Protein AF-A0A7X7HR74-F1 (afdb_monomer_lite)

Secondary structure (DSSP, 8-state):
-HHHHHHHHHHTTTS-HHHHHHHHHHHHTT-SPPTTGGGSB-TTS-B-HHHHHHHHHHHHHHHHHHHHS-GGGPPP-EE---SS-TTSPPPTT-SEE---S-HHHHHHHHHHT-TT-EEE-S--HHHHHHHHHHHHHHHTTTTTSSPPPEEEE-TTSIIIIIS-HHHHHHHHH-HHHHHHHEEEESSHHHHHHHHHH---PPP---TTT-TT--

Radius of gyration: 20.15 Å; chains: 1; bounding box: 53×44×48 Å

pLDDT: mean 89.14, std 11.46, range [40.84, 98.19]

Structure (mmCIF, N/CA/C/O backbone):
data_AF-A0A7X7HR74-F1
#
_entry.id   AF-A0A7X7HR74-F1
#
loop_
_atom_site.group_PDB
_atom_site.id
_atom_site.type_symbol
_atom_site.label_atom_id
_atom_site.label_alt_id
_atom_site.label_comp_id
_atom_site.label_asym_id
_atom_site.label_entity_id
_atom_site.label_seq_id
_atom_site.pdbx_PDB_ins_code
_atom_site.Cartn_x
_atom_site.Cartn_y
_atom_site.Cartn_z
_atom_site.occupancy
_atom_site.B_iso_or_equiv
_atom_site.auth_seq_id
_atom_site.auth_comp_id
_atom_site.auth_asym_id
_atom_site.auth_atom_id
_atom_site.pdbx_PDB_model_num
ATOM 1 N N . GLY A 1 1 ? -9.060 -0.997 1.837 1.00 81.50 1 GLY A N 1
ATOM 2 C CA . GLY A 1 1 ? -8.193 -0.451 0.754 1.00 81.50 1 GLY A CA 1
ATOM 3 C C . GLY A 1 1 ? -6.822 -1.118 0.766 1.00 81.50 1 GLY A C 1
ATOM 4 O O . GLY A 1 1 ? -6.566 -1.878 1.691 1.00 81.50 1 GLY A O 1
ATOM 5 N N . ALA A 1 2 ? -5.936 -0.845 -0.20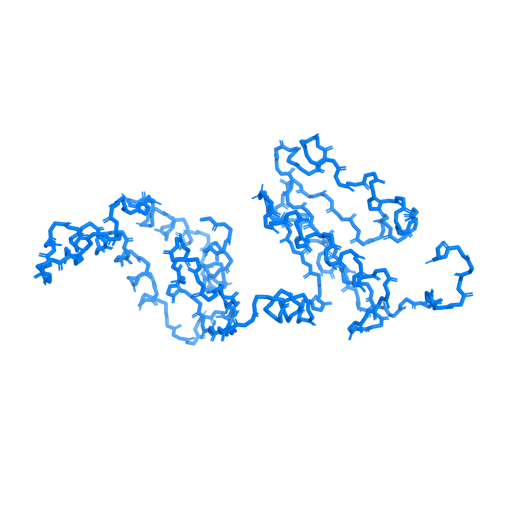5 1.00 84.69 2 ALA A N 1
ATOM 6 C CA . ALA A 1 2 ? -4.641 -1.543 -0.335 1.00 84.69 2 ALA A CA 1
ATOM 7 C C . ALA A 1 2 ? -3.781 -1.498 0.945 1.00 84.69 2 ALA A C 1
ATOM 9 O O . ALA A 1 2 ? -3.252 -2.523 1.359 1.00 84.69 2 ALA A O 1
ATOM 10 N N . MET A 1 3 ? -3.728 -0.345 1.625 1.00 87.06 3 MET A N 1
ATOM 11 C CA . MET A 1 3 ? -3.004 -0.192 2.896 1.00 87.06 3 MET A CA 1
ATOM 12 C C . MET A 1 3 ? -3.493 -1.146 3.992 1.00 87.06 3 MET A C 1
ATOM 14 O O . MET A 1 3 ? -2.698 -1.660 4.761 1.00 87.06 3 MET A O 1
ATOM 18 N N . GLU A 1 4 ? -4.796 -1.398 4.083 1.00 90.12 4 GLU A N 1
ATOM 19 C CA . GLU A 1 4 ? -5.339 -2.330 5.075 1.00 90.12 4 GLU A CA 1
ATOM 20 C C . GLU A 1 4 ? -5.161 -3.786 4.637 1.00 90.12 4 GLU A C 1
ATOM 22 O O . GLU A 1 4 ? -4.807 -4.637 5.452 1.00 90.12 4 GLU A O 1
ATOM 27 N N . ALA A 1 5 ? -5.341 -4.058 3.340 1.00 91.88 5 ALA A N 1
ATOM 28 C CA . ALA A 1 5 ? -5.214 -5.393 2.766 1.00 91.88 5 ALA A CA 1
ATOM 29 C C . ALA A 1 5 ? -3.809 -5.983 2.974 1.00 91.88 5 ALA A C 1
ATOM 31 O O . ALA A 1 5 ? -3.686 -7.160 3.310 1.00 91.88 5 ALA A O 1
ATOM 32 N N . THR A 1 6 ? -2.750 -5.176 2.842 1.00 93.12 6 THR A N 1
ATOM 33 C CA . THR A 1 6 ? -1.368 -5.636 3.068 1.00 93.12 6 THR A CA 1
ATOM 34 C C . THR A 1 6 ? -1.131 -6.054 4.520 1.00 93.12 6 THR A C 1
ATOM 36 O O . THR A 1 6 ? -0.534 -7.102 4.775 1.00 93.12 6 THR A O 1
ATOM 39 N N . HIS A 1 7 ? -1.635 -5.284 5.487 1.00 96.38 7 HIS A N 1
ATOM 40 C CA . HIS A 1 7 ? -1.504 -5.614 6.907 1.00 96.38 7 HIS A CA 1
ATOM 41 C C . HIS A 1 7 ? -2.385 -6.799 7.319 1.00 96.38 7 HIS A C 1
ATOM 43 O O . HIS A 1 7 ? -1.931 -7.646 8.090 1.00 96.38 7 HIS A O 1
ATOM 49 N N . LEU A 1 8 ? -3.599 -6.914 6.773 1.00 96.69 8 LEU A N 1
ATOM 50 C CA . LEU A 1 8 ? -4.460 -8.083 6.973 1.00 96.69 8 LEU A CA 1
ATOM 51 C C . LEU A 1 8 ? -3.816 -9.355 6.401 1.00 96.69 8 LEU A C 1
ATOM 53 O O . LEU A 1 8 ? -3.760 -10.378 7.082 1.00 96.69 8 LEU A O 1
ATOM 57 N N . GLY A 1 9 ? -3.262 -9.283 5.188 1.00 95.69 9 GLY A N 1
ATOM 58 C CA . GLY A 1 9 ? -2.539 -10.394 4.568 1.00 95.69 9 GLY A CA 1
ATOM 59 C C . GLY A 1 9 ? -1.325 -10.827 5.392 1.00 95.69 9 GLY A C 1
ATOM 60 O O . GLY A 1 9 ? -1.116 -12.018 5.616 1.00 95.69 9 GLY A O 1
ATOM 61 N N . ALA A 1 10 ? -0.561 -9.872 5.933 1.00 96.44 10 ALA A N 1
ATOM 62 C CA . ALA A 1 10 ? 0.537 -10.177 6.848 1.00 96.44 10 ALA A CA 1
ATOM 63 C C . ALA A 1 10 ? 0.040 -10.828 8.150 1.00 96.44 10 ALA A C 1
ATOM 65 O O . ALA A 1 10 ? 0.624 -11.812 8.606 1.00 96.44 10 ALA A O 1
ATOM 66 N N . LEU A 1 11 ? -1.048 -10.328 8.742 1.00 97.81 11 LEU A N 1
ATOM 67 C CA . LEU A 1 11 ? -1.657 -10.922 9.934 1.00 97.81 11 LEU A CA 1
ATOM 68 C C . LEU A 1 11 ? -2.059 -12.386 9.692 1.00 97.81 11 LEU A C 1
ATOM 70 O O . LEU A 1 11 ? -1.797 -13.242 10.540 1.00 97.81 11 LEU A O 1
ATOM 74 N N . LEU A 1 12 ? -2.650 -12.664 8.528 1.00 97.12 12 LEU A N 1
ATOM 75 C CA . LEU A 1 12 ? -3.255 -13.945 8.163 1.00 97.12 12 LEU A CA 1
ATOM 76 C C . LEU A 1 12 ? -2.373 -14.832 7.268 1.00 97.12 12 LEU A C 1
ATOM 78 O O . LEU A 1 12 ? -2.854 -15.832 6.750 1.00 97.12 12 LEU A O 1
ATOM 82 N N . TYR A 1 13 ? -1.070 -14.563 7.131 1.00 94.94 13 TYR A N 1
ATOM 83 C CA . TYR A 1 13 ? -0.200 -15.308 6.198 1.00 94.94 13 TYR A CA 1
ATOM 84 C C . TYR A 1 13 ? -0.087 -16.827 6.466 1.00 94.94 13 TYR A C 1
ATOM 86 O O . TYR A 1 13 ? 0.387 -17.578 5.615 1.00 94.94 13 TYR A O 1
ATOM 94 N N . ARG A 1 14 ? -0.474 -17.287 7.667 1.00 94.69 14 ARG A N 1
ATOM 95 C CA . ARG A 1 14 ?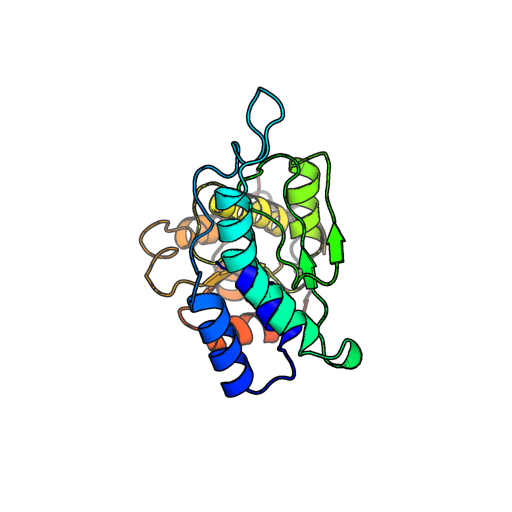 -0.551 -18.709 8.072 1.00 94.69 14 ARG A CA 1
ATOM 96 C C . ARG A 1 14 ? -1.985 -19.213 8.255 1.00 94.69 14 ARG A C 1
ATOM 98 O O . ARG A 1 14 ? -2.176 -20.272 8.863 1.00 94.69 14 ARG A O 1
ATOM 105 N N . ALA A 1 15 ? -2.972 -18.413 7.883 1.00 94.56 15 ALA A N 1
ATOM 106 C CA . ALA A 1 15 ? -4.383 -18.757 7.944 1.00 94.56 15 ALA A CA 1
ATOM 107 C C . ALA A 1 15 ? -4.795 -19.481 6.652 1.00 94.56 15 ALA A C 1
ATOM 109 O O . ALA A 1 15 ? -4.044 -19.480 5.672 1.00 94.56 15 ALA A O 1
ATOM 110 N N . THR A 1 16 ? -5.946 -20.149 6.662 1.00 95.25 16 THR A N 1
ATOM 111 C CA . THR A 1 16 ? -6.495 -20.748 5.436 1.00 95.25 16 THR A CA 1
ATOM 112 C C . THR A 1 16 ? -7.218 -19.687 4.594 1.00 95.25 16 THR A C 1
ATOM 114 O O . THR A 1 16 ? -7.560 -18.626 5.123 1.00 95.25 16 THR A O 1
ATOM 117 N N . PRO A 1 17 ? -7.485 -19.937 3.300 1.00 94.81 17 PRO A N 1
ATOM 118 C CA . PRO A 1 17 ? -8.321 -19.046 2.493 1.00 94.81 17 PRO A CA 1
ATOM 119 C C . PRO A 1 17 ? -9.689 -18.771 3.135 1.00 94.81 17 PRO A C 1
ATOM 121 O O . PRO A 1 17 ? -10.123 -17.629 3.186 1.00 94.81 17 PRO A O 1
ATOM 124 N N . GLU A 1 18 ? -10.310 -19.779 3.751 1.00 96.94 18 GLU A N 1
ATOM 125 C CA . GLU A 1 18 ? -11.595 -19.625 4.443 1.00 96.94 18 GLU A CA 1
ATOM 126 C C . GLU A 1 18 ? -11.493 -18.758 5.708 1.00 96.94 18 GLU A C 1
ATOM 128 O O . GLU A 1 18 ? -12.473 -18.148 6.132 1.00 96.94 18 GLU A O 1
ATOM 133 N N . ASP A 1 19 ? -10.327 -18.710 6.360 1.00 95.50 19 ASP A N 1
ATOM 134 C CA . ASP A 1 19 ? -10.087 -17.775 7.463 1.00 95.50 19 ASP A CA 1
ATOM 135 C C . ASP A 1 19 ? -10.032 -16.328 6.951 1.00 95.50 19 ASP A C 1
ATOM 137 O O . ASP A 1 19 ? -10.551 -15.427 7.615 1.00 95.50 19 ASP A O 1
ATOM 141 N N . LEU A 1 20 ? -9.416 -16.110 5.783 1.00 95.88 20 LEU A N 1
ATOM 142 C CA . LEU A 1 20 ? -9.357 -14.804 5.129 1.00 95.88 20 LEU A CA 1
ATOM 143 C C . LEU A 1 20 ? -10.745 -14.358 4.666 1.00 95.88 20 LEU A C 1
ATOM 145 O O . LEU A 1 20 ? -11.132 -13.237 4.984 1.00 95.88 20 LEU A O 1
ATOM 149 N N . ASP A 1 21 ? -11.507 -15.229 4.005 1.00 96.75 21 ASP A N 1
ATOM 150 C CA . ASP A 1 21 ? -12.870 -14.923 3.552 1.00 96.75 21 ASP A CA 1
ATOM 151 C C . ASP A 1 21 ? -13.755 -14.495 4.729 1.00 96.75 21 ASP A C 1
ATOM 153 O O . ASP A 1 21 ? -14.385 -13.442 4.689 1.00 96.75 21 ASP A O 1
ATOM 157 N N . ARG A 1 22 ? -13.703 -15.228 5.849 1.00 96.88 22 ARG A N 1
ATOM 158 C CA . ARG A 1 22 ? -14.442 -14.855 7.068 1.00 96.88 22 ARG A CA 1
ATOM 159 C C . ARG A 1 22 ? -13.994 -13.519 7.661 1.00 96.88 22 ARG A C 1
ATOM 161 O O . ARG A 1 22 ? -14.818 -12.798 8.216 1.00 96.88 22 ARG A O 1
ATOM 168 N N . ALA A 1 23 ? -12.702 -13.200 7.595 1.00 96.62 23 ALA A N 1
ATOM 169 C CA . ALA A 1 23 ? -12.196 -11.909 8.056 1.00 96.62 23 ALA A CA 1
ATOM 170 C C . ALA A 1 23 ? -12.667 -10.762 7.147 1.00 96.62 23 ALA A C 1
ATOM 172 O O . ALA A 1 23 ? -13.001 -9.689 7.646 1.00 96.62 23 ALA A O 1
ATOM 173 N N . LEU A 1 24 ? -12.718 -10.990 5.831 1.00 96.12 24 LEU A N 1
ATOM 174 C CA . LEU A 1 24 ? -13.248 -10.031 4.863 1.00 96.12 24 LEU A CA 1
ATOM 175 C C . LEU A 1 24 ? -14.755 -9.822 5.048 1.00 96.12 24 LEU A C 1
ATOM 177 O O . LEU A 1 24 ? -15.196 -8.676 5.008 1.00 96.12 24 LEU A O 1
ATOM 181 N N . ASP A 1 25 ? -15.514 -10.884 5.325 1.00 96.12 25 ASP A N 1
ATOM 182 C CA . ASP A 1 25 ? -16.943 -10.795 5.638 1.00 96.12 25 ASP A CA 1
ATOM 183 C C . ASP A 1 25 ? -17.197 -9.945 6.901 1.00 96.12 25 ASP A C 1
ATOM 185 O O . ASP A 1 25 ? -18.027 -9.038 6.864 1.00 96.12 25 ASP A O 1
ATOM 189 N N . ASP A 1 26 ? -16.447 -10.169 7.994 1.00 95.00 26 ASP A N 1
ATOM 190 C CA . ASP A 1 26 ? -16.575 -9.401 9.254 1.00 95.00 26 ASP A CA 1
ATOM 191 C C . ASP A 1 26 ? -16.202 -7.916 9.060 1.00 95.00 26 ASP A C 1
ATOM 193 O O . ASP A 1 26 ? -16.895 -7.019 9.539 1.00 95.00 26 ASP A O 1
ATOM 197 N N . LEU A 1 27 ? -15.137 -7.624 8.303 1.00 94.75 27 LEU A N 1
ATOM 198 C CA . LEU A 1 27 ? -14.776 -6.244 7.939 1.00 94.75 27 LEU A CA 1
ATOM 199 C C . LEU A 1 27 ? -15.819 -5.597 7.011 1.00 94.75 27 LEU A C 1
ATOM 201 O O . LEU A 1 27 ? -16.054 -4.388 7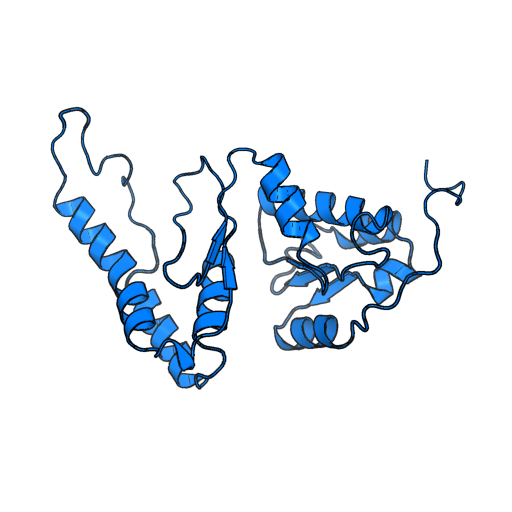.083 1.00 94.75 27 LEU A O 1
ATOM 205 N N . GLY A 1 28 ? -16.451 -6.394 6.150 1.00 93.81 28 GLY A N 1
ATOM 206 C CA . GLY A 1 28 ? -17.448 -5.956 5.178 1.00 93.81 28 GLY A CA 1
ATOM 207 C C . GLY A 1 28 ? -18.754 -5.459 5.800 1.00 93.81 28 GLY A C 1
ATOM 208 O O . GLY A 1 28 ? -19.431 -4.636 5.180 1.00 93.81 28 GLY A O 1
ATOM 209 N N . GLU A 1 29 ? -19.090 -5.879 7.027 1.00 91.69 29 GLU A N 1
ATOM 210 C CA . GLU A 1 29 ? -20.302 -5.433 7.739 1.00 91.69 29 GLU A CA 1
ATOM 211 C C . GLU A 1 29 ? -20.352 -3.904 7.911 1.00 91.69 29 GLU A C 1
ATOM 213 O O . GLU A 1 29 ? -21.421 -3.289 7.840 1.00 91.69 29 GLU A O 1
ATOM 218 N N . HIS A 1 30 ? -19.185 -3.281 8.099 1.00 90.06 30 HIS A N 1
ATOM 219 C CA . HIS A 1 30 ? -19.018 -1.840 8.259 1.00 90.06 30 HIS A CA 1
ATOM 220 C C . HIS A 1 30 ? -17.823 -1.335 7.436 1.00 90.06 30 HIS A C 1
ATOM 222 O O . HIS A 1 30 ? -16.869 -0.792 7.980 1.00 90.06 30 HIS A O 1
ATOM 228 N N . ALA A 1 31 ? -17.876 -1.500 6.112 1.00 86.81 31 ALA A N 1
ATOM 229 C CA . ALA A 1 31 ? -16.751 -1.190 5.222 1.00 86.81 31 ALA A CA 1
ATOM 230 C C . ALA A 1 31 ? -16.412 0.313 5.087 1.00 86.81 31 ALA A C 1
ATOM 232 O O . ALA A 1 31 ? -15.302 0.666 4.681 1.00 86.81 31 ALA A O 1
ATOM 233 N N . GLU A 1 32 ? -17.350 1.209 5.399 1.00 88.69 32 GLU A N 1
ATOM 234 C CA . GLU A 1 32 ? -17.182 2.652 5.201 1.00 88.69 32 GLU A CA 1
ATOM 235 C C . GLU A 1 32 ? -16.779 3.362 6.493 1.00 88.69 32 GLU A C 1
ATOM 237 O O . GLU A 1 32 ? -17.434 3.231 7.530 1.00 88.69 32 GLU A O 1
ATOM 242 N N . PHE A 1 33 ? -15.708 4.157 6.415 1.00 88.12 33 PHE A N 1
ATOM 243 C CA . PHE A 1 33 ? -15.309 5.016 7.523 1.00 88.12 33 PHE A CA 1
ATOM 244 C C . PHE A 1 33 ? -16.425 6.034 7.810 1.00 88.12 33 PHE A C 1
ATOM 246 O O . PHE A 1 33 ? -16.870 6.708 6.877 1.00 88.12 33 PHE A O 1
ATOM 253 N N . PRO A 1 34 ? -16.878 6.182 9.069 1.00 89.62 34 PRO A N 1
ATOM 254 C CA . PRO A 1 34 ? -17.982 7.075 9.384 1.00 89.62 34 PRO A CA 1
ATOM 255 C C . PRO A 1 34 ? -17.713 8.527 8.967 1.00 89.62 34 PRO A C 1
ATOM 257 O O . PRO A 1 34 ? -16.624 9.060 9.175 1.00 89.62 34 PRO A O 1
ATOM 260 N N . GLU A 1 35 ? -18.731 9.202 8.437 1.00 89.25 35 GLU A N 1
ATOM 261 C CA . GLU A 1 35 ? -18.659 10.636 8.146 1.00 89.25 35 GLU A CA 1
ATOM 262 C C . GLU A 1 35 ? -18.699 11.481 9.434 1.00 89.25 35 GLU A C 1
ATOM 264 O O . GLU A 1 35 ? -19.163 11.025 10.488 1.00 89.25 35 GLU A O 1
ATOM 269 N N . GLU A 1 36 ? -18.237 12.733 9.327 1.00 88.12 36 GLU A N 1
ATOM 270 C CA . GLU A 1 36 ? -18.280 13.760 10.386 1.00 88.12 36 GLU A CA 1
ATOM 271 C C . GLU A 1 36 ? -17.411 13.447 11.621 1.00 88.12 36 GLU A C 1
ATOM 273 O O . GLU A 1 36 ? -17.650 13.957 12.720 1.00 88.12 36 GLU A O 1
ATOM 278 N N . MET A 1 37 ? -16.377 12.611 11.468 1.00 87.88 37 MET A N 1
ATOM 279 C CA . MET A 1 37 ? -15.489 12.228 12.580 1.00 87.88 37 MET A CA 1
ATOM 280 C C . MET A 1 37 ? -14.668 13.387 13.157 1.00 87.88 37 MET A C 1
ATOM 282 O O . MET A 1 37 ? -14.260 13.335 14.317 1.00 87.88 37 MET A O 1
ATOM 286 N N . ASP A 1 38 ? -14.486 14.472 12.407 1.00 87.00 38 ASP A N 1
ATOM 287 C CA . ASP A 1 38 ? -13.895 15.723 12.892 1.00 87.00 38 ASP A CA 1
ATOM 288 C C . ASP A 1 38 ? -14.772 16.440 13.938 1.00 87.00 38 ASP A C 1
ATOM 290 O O . ASP A 1 38 ? -14.295 17.330 14.643 1.00 87.00 38 ASP A O 1
ATOM 294 N N . THR A 1 39 ? -16.032 16.017 14.092 1.00 90.19 39 THR A N 1
ATOM 295 C CA . THR A 1 39 ? -16.997 16.568 15.055 1.00 90.19 39 THR A CA 1
ATOM 296 C C . THR A 1 39 ? -17.319 15.638 16.229 1.00 90.19 39 THR A C 1
ATOM 298 O O . THR A 1 39 ? -18.192 15.961 17.038 1.00 90.19 39 THR A O 1
ATOM 301 N N . VAL A 1 40 ? -16.589 14.519 16.389 1.00 91.19 40 VAL A N 1
ATOM 302 C CA . VAL A 1 40 ? -16.730 13.599 17.546 1.00 91.19 40 VAL A CA 1
ATOM 303 C C . VAL A 1 40 ? -16.693 14.361 18.869 1.00 91.19 40 VAL A C 1
ATOM 305 O O . VAL A 1 40 ? -17.479 14.076 19.774 1.00 91.19 40 VAL A O 1
ATOM 308 N N . VAL A 1 41 ? -15.811 15.358 18.958 1.00 93.00 41 VAL A N 1
ATOM 309 C CA . VAL A 1 41 ? -15.807 16.356 20.024 1.00 93.00 41 VAL A CA 1
ATOM 310 C C . VAL A 1 41 ? -16.201 17.693 19.410 1.00 93.00 41 VAL A C 1
ATOM 312 O O . VAL A 1 41 ? -15.446 18.290 18.643 1.00 93.00 41 VAL A O 1
ATOM 315 N N . ALA A 1 42 ? -17.392 18.179 19.749 1.00 89.56 42 ALA A N 1
ATOM 316 C CA . ALA A 1 42 ? -17.858 19.480 19.292 1.00 89.56 42 ALA A CA 1
ATOM 317 C C . ALA A 1 42 ? -16.959 20.605 19.836 1.00 89.56 42 ALA A C 1
ATOM 319 O O . ALA A 1 42 ? -16.318 20.463 20.876 1.00 89.56 42 ALA A O 1
ATOM 320 N N . ARG A 1 43 ? -16.984 21.788 19.201 1.00 88.69 43 ARG A N 1
ATOM 321 C CA . ARG A 1 43 ? -16.210 22.969 19.652 1.00 88.69 43 ARG A CA 1
ATOM 322 C C . ARG A 1 43 ? -16.445 23.350 21.122 1.00 88.69 43 ARG A C 1
ATOM 324 O O . ARG A 1 43 ? -15.570 23.944 21.738 1.00 88.69 43 ARG A O 1
ATOM 331 N N . GLY A 1 44 ? -17.614 23.015 21.677 1.00 91.94 44 GLY A N 1
ATOM 332 C CA . GLY A 1 44 ? -17.954 23.221 23.090 1.00 91.94 44 GLY A CA 1
ATOM 333 C C . GLY A 1 44 ? -17.420 22.151 24.054 1.00 91.94 44 GLY A C 1
ATOM 334 O O . GLY A 1 44 ? -17.738 22.208 25.236 1.00 91.94 44 GLY A O 1
ATOM 335 N N . GLY A 1 45 ? -16.657 21.165 23.571 1.00 93.50 45 GLY A N 1
ATOM 336 C CA . GLY A 1 45 ? -16.116 20.053 24.362 1.00 93.50 45 GLY A CA 1
ATOM 337 C C . GLY A 1 45 ? -17.092 18.895 24.594 1.00 93.50 45 GLY A C 1
ATOM 338 O O . GLY A 1 45 ? -16.733 17.916 25.241 1.00 93.50 45 GLY A O 1
ATOM 339 N N . THR A 1 46 ? -18.321 18.980 24.078 1.00 96.00 46 THR A N 1
ATOM 340 C CA . THR A 1 46 ? -19.307 17.898 24.178 1.00 96.00 46 THR A CA 1
ATOM 341 C C . THR A 1 46 ? -18.957 16.765 23.223 1.00 96.00 46 THR A C 1
ATOM 343 O O . THR A 1 46 ? -18.691 16.994 22.044 1.00 96.00 46 THR A O 1
ATOM 346 N N . VAL A 1 47 ? -18.990 15.541 23.739 1.00 96.44 47 VAL A N 1
ATOM 347 C CA . VAL A 1 47 ? -18.740 14.321 22.977 1.00 96.44 47 VAL A CA 1
ATOM 348 C C . VAL A 1 47 ? -20.039 13.830 22.344 1.00 96.44 47 VAL A C 1
ATOM 350 O O . VAL A 1 47 ? -21.069 13.762 23.014 1.00 96.44 47 VAL A O 1
ATOM 353 N N . SER A 1 48 ? -19.995 13.462 21.066 1.00 95.50 48 SER A N 1
ATOM 354 C CA . SER A 1 48 ? -21.125 12.828 20.388 1.00 95.50 48 SER A CA 1
ATOM 355 C C . SER A 1 48 ? -21.101 11.312 20.587 1.00 95.50 48 SER A C 1
ATOM 357 O O . SER A 1 48 ? -20.333 10.597 19.941 1.00 95.50 48 SER A O 1
ATOM 359 N N . GLU A 1 49 ? -21.972 10.805 21.460 1.00 95.75 49 GLU A N 1
ATOM 360 C CA . GLU A 1 49 ? -22.107 9.361 21.710 1.00 95.75 49 GLU A CA 1
ATOM 361 C C . GLU A 1 49 ? -22.488 8.583 20.443 1.00 95.75 49 GLU A C 1
ATOM 363 O O . GLU A 1 49 ? -21.986 7.485 20.213 1.00 95.75 49 GLU A O 1
ATOM 368 N N . GLY A 1 50 ? -23.321 9.173 19.579 1.00 94.94 50 GLY A N 1
ATOM 369 C CA . GLY A 1 50 ? -23.700 8.565 18.304 1.00 94.94 50 GLY A CA 1
ATOM 370 C C . GLY A 1 50 ? -22.511 8.395 17.355 1.00 94.94 50 GLY A C 1
ATOM 371 O O . GLY A 1 50 ? -22.364 7.334 16.752 1.00 94.94 50 GLY A O 1
ATOM 372 N N . LEU A 1 51 ? -21.631 9.401 17.253 1.00 94.12 51 LEU A N 1
ATOM 373 C CA . LEU A 1 51 ? -20.415 9.302 16.433 1.00 94.12 51 LEU A CA 1
ATOM 374 C C . LEU A 1 51 ? -19.449 8.254 16.993 1.00 94.12 51 LEU A C 1
ATOM 376 O O . LEU A 1 51 ? -18.909 7.459 16.227 1.00 94.12 51 LEU A O 1
ATOM 380 N N . ILE A 1 52 ? -19.301 8.190 18.320 1.00 94.56 52 ILE A N 1
ATOM 381 C CA . ILE A 1 52 ? -18.509 7.143 18.979 1.00 94.56 52 ILE A CA 1
ATOM 382 C C . ILE A 1 52 ? -19.071 5.755 18.680 1.00 94.56 52 ILE A C 1
ATOM 384 O O . ILE A 1 52 ? -18.303 4.851 18.365 1.00 94.56 52 ILE A O 1
ATOM 388 N N . ALA A 1 53 ? -20.390 5.572 18.752 1.00 95.44 53 ALA A N 1
ATOM 389 C CA . ALA A 1 53 ? -21.016 4.284 18.475 1.00 95.44 53 ALA A CA 1
ATOM 390 C C . ALA A 1 53 ? -20.768 3.824 17.028 1.00 95.44 53 ALA A C 1
ATOM 392 O O . ALA A 1 53 ? -20.439 2.659 16.810 1.00 95.44 53 ALA A O 1
ATOM 393 N N . ARG A 1 54 ? -20.851 4.737 16.048 1.00 94.19 54 ARG A N 1
ATOM 394 C CA . ARG A 1 54 ? -20.529 4.428 14.641 1.00 94.19 54 ARG A CA 1
ATOM 395 C C . ARG A 1 54 ? -19.054 4.088 14.448 1.00 94.19 54 ARG A C 1
ATOM 397 O O . ARG A 1 54 ? -18.745 3.093 13.802 1.00 94.19 54 ARG A O 1
ATOM 404 N N . LEU A 1 55 ? -18.152 4.876 15.037 1.00 92.62 55 LEU A N 1
ATOM 405 C CA . LEU A 1 55 ? -16.712 4.610 14.986 1.00 92.62 55 LEU A CA 1
ATOM 406 C C . LEU A 1 55 ? -16.366 3.262 15.625 1.00 92.62 55 LEU A C 1
ATOM 408 O O . LEU A 1 55 ? -15.562 2.506 15.087 1.00 92.62 55 LEU A O 1
ATOM 412 N N . HIS A 1 56 ? -17.006 2.940 16.751 1.00 93.94 56 HIS A N 1
ATOM 413 C CA . HIS A 1 56 ? -16.862 1.649 17.407 1.00 93.94 56 HIS A CA 1
ATOM 414 C C . HIS A 1 56 ? -17.307 0.503 16.496 1.00 93.94 56 HIS A C 1
ATOM 416 O O . HIS A 1 56 ? -16.549 -0.448 16.330 1.00 93.94 56 HIS A O 1
ATOM 422 N N . ALA A 1 57 ? -18.497 0.603 15.897 1.00 94.75 57 ALA A N 1
ATOM 423 C CA . ALA A 1 57 ? -19.020 -0.414 14.987 1.00 94.75 57 ALA A CA 1
ATOM 424 C C . ALA A 1 57 ? -18.084 -0.649 13.790 1.00 94.75 57 ALA A C 1
ATOM 426 O O . ALA A 1 57 ? -17.799 -1.795 13.461 1.00 94.75 57 ALA A O 1
ATOM 427 N N . TRP A 1 58 ? -17.534 0.427 13.218 1.00 93.44 58 TRP A N 1
ATOM 428 C CA . TRP A 1 58 ? -16.556 0.364 12.131 1.00 93.44 58 TRP A CA 1
ATOM 429 C C . TRP A 1 58 ? -15.227 -0.297 12.542 1.00 93.44 58 TRP A C 1
ATOM 431 O O . TRP A 1 58 ? -14.730 -1.171 11.841 1.00 93.44 58 TRP A O 1
ATOM 441 N N . GLN A 1 59 ? -14.645 0.063 13.695 1.00 92.94 59 GLN A N 1
ATOM 442 C CA . GLN A 1 59 ? -13.320 -0.456 14.081 1.00 92.94 59 GLN A CA 1
ATOM 443 C C . GLN A 1 59 ? -13.358 -1.839 14.753 1.00 92.94 59 GLN A C 1
ATOM 445 O O . GLN A 1 59 ? -12.349 -2.549 14.775 1.00 92.94 59 GLN A O 1
ATOM 450 N N . ALA A 1 60 ? -14.471 -2.198 15.402 1.00 94.75 60 ALA A N 1
ATOM 451 C CA . ALA A 1 60 ? -14.552 -3.381 16.258 1.00 94.75 60 ALA A CA 1
ATOM 452 C C . ALA A 1 60 ? -14.210 -4.698 15.534 1.00 94.75 60 ALA A C 1
ATOM 454 O O . ALA A 1 60 ? -13.453 -5.476 16.127 1.00 94.75 60 ALA A O 1
ATOM 455 N N . PRO A 1 61 ? -14.671 -4.953 14.291 1.00 95.69 61 PRO A N 1
ATOM 456 C CA . PRO A 1 61 ? -14.289 -6.143 13.528 1.00 95.69 61 PRO A CA 1
ATOM 457 C C . PRO A 1 61 ? -12.770 -6.324 13.427 1.00 95.69 61 PRO A C 1
ATOM 459 O O . PRO A 1 61 ? -12.241 -7.381 13.773 1.00 95.69 61 PRO A O 1
ATOM 462 N N . ALA A 1 62 ? -12.031 -5.262 13.089 1.00 95.19 62 ALA A N 1
ATOM 463 C CA . ALA A 1 62 ? -10.578 -5.329 12.956 1.00 95.19 62 ALA A CA 1
ATOM 464 C C . ALA A 1 62 ? -9.885 -5.736 14.271 1.00 95.19 62 ALA A C 1
ATOM 466 O O . ALA A 1 62 ? -8.993 -6.587 14.286 1.00 95.19 62 ALA A O 1
ATOM 467 N N . PHE A 1 63 ? -10.334 -5.203 15.411 1.00 95.75 63 PHE A N 1
ATOM 468 C CA . PHE A 1 63 ? -9.801 -5.611 16.716 1.00 95.75 63 PHE A CA 1
ATOM 469 C C . PHE A 1 63 ? -10.184 -7.046 17.103 1.00 95.75 63 PHE A C 1
ATOM 471 O O . PHE A 1 63 ? -9.368 -7.738 17.721 1.00 95.75 63 PHE A O 1
ATOM 478 N N . ARG A 1 64 ? -11.383 -7.521 16.738 1.00 96.19 64 ARG A N 1
ATOM 479 C CA . ARG A 1 64 ? -11.794 -8.920 16.959 1.00 96.19 64 ARG A CA 1
ATOM 480 C C . ARG A 1 64 ? -10.927 -9.886 16.159 1.00 96.19 64 ARG A C 1
ATOM 482 O O . ARG A 1 64 ? -10.416 -10.847 16.735 1.00 96.19 64 ARG A O 1
ATOM 489 N N . ILE A 1 65 ? -10.711 -9.602 14.875 1.00 96.88 65 ILE A N 1
ATOM 490 C CA . ILE A 1 65 ? -9.844 -10.394 13.991 1.00 96.88 65 ILE A CA 1
ATOM 491 C C . ILE A 1 65 ? -8.428 -10.450 14.566 1.00 96.88 65 ILE A C 1
ATOM 493 O O . ILE A 1 65 ? -7.875 -11.536 14.740 1.00 96.88 65 ILE A O 1
ATOM 497 N N . LEU A 1 66 ? -7.864 -9.297 14.947 1.00 96.62 66 LEU A N 1
ATOM 498 C CA . LEU A 1 66 ? -6.540 -9.231 15.564 1.00 96.62 66 LEU A CA 1
ATOM 499 C C . LEU A 1 66 ? -6.457 -10.109 16.824 1.00 96.62 66 LEU A C 1
ATOM 501 O O . LEU A 1 66 ? -5.531 -10.911 16.955 1.00 96.62 66 LEU A O 1
ATOM 505 N N . ALA A 1 67 ? -7.430 -9.996 17.732 1.00 96.06 67 ALA A N 1
ATOM 506 C CA . ALA A 1 67 ? -7.475 -10.783 18.965 1.00 96.06 67 ALA A CA 1
ATOM 507 C C . ALA A 1 67 ? -7.624 -12.297 18.714 1.00 96.06 67 ALA A C 1
ATOM 509 O O . ALA A 1 67 ? -7.139 -13.098 19.515 1.00 96.06 67 ALA A O 1
ATOM 510 N N . GLY A 1 68 ? -8.255 -12.690 17.603 1.00 95.94 68 GLY A N 1
ATOM 511 C CA . GLY A 1 68 ? -8.443 -14.087 17.205 1.00 95.94 68 GLY A CA 1
ATOM 512 C C . GLY A 1 68 ? -7.180 -14.784 16.689 1.00 95.94 68 GLY A C 1
ATOM 513 O O . GLY A 1 68 ? -7.126 -16.014 16.670 1.00 95.94 68 GLY A O 1
ATOM 514 N N . VAL A 1 69 ? -6.145 -14.031 16.304 1.00 96.06 69 VAL A N 1
ATOM 515 C CA . VAL A 1 69 ? -4.885 -14.588 15.788 1.00 96.06 69 VAL A CA 1
ATOM 516 C C . VAL A 1 69 ? -3.803 -14.503 16.868 1.00 96.06 69 VAL A C 1
ATOM 518 O O . VAL A 1 69 ? -3.420 -13.394 17.237 1.00 96.06 69 VAL A O 1
ATOM 521 N N . PRO A 1 70 ? -3.247 -15.625 17.367 1.00 95.00 70 PRO A N 1
ATOM 522 C CA . PRO A 1 70 ? -2.160 -15.593 18.347 1.00 95.00 70 PRO A CA 1
ATOM 523 C C . PRO A 1 70 ? -0.913 -14.887 17.810 1.00 95.00 70 PRO A C 1
ATOM 525 O O . PRO A 1 70 ? -0.536 -15.129 16.665 1.00 95.00 70 PRO A O 1
ATOM 528 N N . ASP A 1 71 ? -0.217 -14.108 18.647 1.00 93.19 71 ASP A N 1
ATOM 529 C CA . ASP A 1 71 ? 1.003 -13.366 18.272 1.00 93.19 71 ASP A CA 1
ATOM 530 C C . ASP A 1 71 ? 2.042 -14.239 17.545 1.00 93.19 71 ASP A C 1
ATOM 532 O O . ASP A 1 71 ? 2.627 -13.817 16.551 1.00 93.19 71 ASP A O 1
ATOM 536 N N . SER A 1 72 ? 2.221 -15.492 17.979 1.00 93.62 72 SER A N 1
ATOM 537 C CA . SER A 1 72 ? 3.159 -16.454 17.378 1.00 93.62 72 SER A CA 1
ATOM 538 C C . SER A 1 72 ? 2.802 -16.893 15.951 1.00 93.62 72 SER A C 1
ATOM 540 O O . SER A 1 72 ? 3.639 -17.482 15.263 1.00 93.62 72 SER A O 1
ATOM 542 N N . ARG A 1 73 ? 1.571 -16.632 15.497 1.00 94.25 73 ARG A N 1
ATOM 543 C CA . ARG A 1 73 ? 1.085 -16.943 14.145 1.00 94.25 73 ARG A CA 1
ATOM 544 C C . ARG A 1 73 ? 1.004 -15.722 13.230 1.00 94.25 73 ARG A C 1
ATOM 546 O O . ARG A 1 73 ? 0.764 -15.917 12.042 1.00 94.25 73 ARG A O 1
ATOM 553 N N . ARG A 1 74 ? 1.220 -14.506 13.744 1.00 94.31 74 ARG A N 1
ATOM 554 C CA . ARG A 1 74 ? 1.120 -13.260 12.967 1.00 94.31 74 ARG A CA 1
ATOM 555 C C . ARG A 1 74 ? 2.372 -13.031 12.124 1.00 94.31 74 ARG A C 1
ATOM 557 O O . ARG A 1 74 ? 3.491 -13.309 12.562 1.00 94.31 74 ARG A O 1
ATOM 564 N N . GLY A 1 75 ? 2.196 -12.536 10.904 1.00 95.81 75 GLY A N 1
ATOM 565 C CA . GLY A 1 75 ? 3.303 -12.047 10.085 1.00 95.81 75 GLY A CA 1
ATOM 566 C C . GLY A 1 75 ? 3.760 -10.672 10.559 1.00 95.81 75 GLY A C 1
ATOM 567 O O . GLY A 1 75 ? 3.082 -10.001 11.337 1.00 95.81 75 GLY A O 1
ATOM 568 N N . ARG A 1 76 ? 4.939 -10.243 10.106 1.00 94.94 76 ARG A N 1
ATOM 569 C CA . ARG A 1 76 ? 5.438 -8.891 10.389 1.00 94.94 76 ARG A CA 1
ATOM 570 C C . ARG A 1 76 ? 5.019 -7.945 9.274 1.00 94.94 76 ARG A C 1
ATOM 572 O O . ARG A 1 76 ? 5.105 -8.307 8.108 1.00 94.94 76 ARG A O 1
ATOM 579 N N . SER A 1 77 ? 4.649 -6.725 9.639 1.00 95.44 77 SER A N 1
ATOM 580 C CA . SER A 1 77 ? 4.361 -5.651 8.695 1.00 95.44 77 SER A CA 1
ATOM 581 C C . SER A 1 77 ? 4.704 -4.305 9.323 1.00 95.44 77 SER A C 1
ATOM 583 O O . SER A 1 77 ? 4.508 -4.126 10.527 1.00 95.44 77 SER A O 1
ATOM 585 N N . LEU A 1 78 ? 5.141 -3.351 8.511 1.00 94.50 78 LEU A N 1
ATOM 586 C CA . LEU A 1 78 ? 5.461 -1.996 8.942 1.00 94.50 78 LEU A CA 1
ATOM 587 C C . LEU A 1 78 ? 4.526 -1.008 8.246 1.00 94.50 78 LEU A C 1
ATOM 589 O O . LEU A 1 78 ? 4.504 -0.953 7.022 1.00 94.50 78 LEU A O 1
ATOM 593 N N . ALA A 1 79 ? 3.768 -0.239 9.023 1.00 92.94 79 ALA A N 1
ATOM 594 C CA . ALA A 1 79 ? 3.032 0.912 8.518 1.00 92.94 79 ALA A CA 1
ATOM 595 C C . ALA A 1 79 ? 3.893 2.169 8.662 1.00 92.94 79 ALA A C 1
ATOM 597 O O . ALA A 1 79 ? 4.455 2.422 9.732 1.00 92.94 79 ALA A O 1
ATOM 598 N N . ILE A 1 80 ? 3.947 2.991 7.616 1.00 92.12 80 ILE A N 1
ATOM 599 C CA . ILE A 1 80 ? 4.630 4.288 7.650 1.00 92.12 80 ILE A CA 1
ATOM 600 C C . ILE A 1 80 ? 3.620 5.397 7.316 1.00 92.12 80 ILE A C 1
ATOM 602 O O . ILE A 1 80 ? 3.646 5.922 6.208 1.00 92.12 80 ILE A O 1
ATOM 606 N N . PRO A 1 81 ? 2.668 5.741 8.209 1.00 88.50 81 PRO A N 1
ATOM 607 C CA . PRO A 1 81 ? 1.584 6.688 7.926 1.00 88.50 81 PRO A CA 1
ATOM 608 C C . PRO A 1 81 ? 2.059 8.149 7.922 1.00 88.50 81 PRO A C 1
ATOM 610 O O . PRO A 1 81 ? 3.119 8.480 8.458 1.00 88.50 81 PRO A O 1
ATOM 613 N N . THR A 1 82 ? 1.276 9.036 7.300 1.00 83.75 82 THR A N 1
ATOM 614 C CA . THR A 1 82 ? 1.623 10.458 7.210 1.00 83.75 82 THR A CA 1
ATOM 615 C C . THR A 1 82 ? 1.393 11.119 8.561 1.00 83.75 82 THR A C 1
ATOM 617 O O . THR A 1 82 ? 0.671 10.607 9.425 1.00 83.75 82 THR A O 1
ATOM 620 N N . TRP A 1 83 ? 2.025 12.273 8.784 1.00 77.44 83 TRP A N 1
ATOM 621 C CA . TRP A 1 83 ? 1.819 12.974 10.046 1.00 77.44 83 TRP A CA 1
ATOM 622 C C . TRP A 1 83 ? 0.413 13.573 10.163 1.00 77.44 83 TRP A C 1
ATOM 624 O O . TRP A 1 83 ? -0.223 13.446 11.213 1.00 77.44 83 TRP A O 1
ATOM 634 N N . PHE A 1 84 ? -0.031 14.240 9.093 1.00 61.62 84 PHE A N 1
ATOM 635 C CA . PHE A 1 84 ? -1.059 15.282 9.143 1.00 61.62 84 PHE A CA 1
ATOM 636 C C . PHE A 1 84 ? -2.400 14.899 8.500 1.00 61.62 84 PHE A C 1
ATOM 638 O O . PHE A 1 84 ? -3.419 15.489 8.853 1.00 61.62 84 PHE A O 1
ATOM 645 N N . TYR A 1 85 ? -2.446 13.921 7.590 1.00 62.12 85 TYR A N 1
ATOM 646 C CA . TYR A 1 85 ? -3.700 13.558 6.929 1.00 62.12 85 TYR A CA 1
ATOM 647 C C . TYR A 1 85 ? -4.533 12.653 7.846 1.00 62.12 85 TYR A C 1
ATOM 649 O O . TYR A 1 85 ? -4.408 11.434 7.842 1.00 62.12 85 TYR A O 1
ATOM 657 N N . GLY A 1 86 ? -5.398 13.266 8.659 1.00 61.09 86 GLY A N 1
ATOM 658 C CA . GLY A 1 86 ? -6.296 12.580 9.600 1.00 61.09 86 GLY A CA 1
ATOM 659 C C . GLY A 1 86 ? -7.405 11.736 8.956 1.00 61.09 86 GLY A C 1
ATOM 660 O O . GLY A 1 86 ? -8.270 11.242 9.669 1.00 61.09 86 GLY A O 1
ATOM 661 N N . HIS A 1 87 ? -7.391 11.582 7.631 1.00 64.38 87 HIS A N 1
ATOM 662 C CA . HIS A 1 87 ? -8.377 10.816 6.865 1.00 64.38 87 HIS A CA 1
ATOM 663 C C . HIS A 1 87 ? -7.933 9.371 6.575 1.00 64.38 87 HIS A C 1
ATOM 665 O O . HIS A 1 87 ? -8.689 8.615 5.976 1.00 64.38 87 HIS A O 1
ATOM 671 N N . GLU A 1 88 ? -6.733 8.975 7.013 1.00 71.00 88 GLU A N 1
ATOM 672 C CA . GLU A 1 88 ? -6.181 7.624 6.836 1.00 71.00 88 GLU A CA 1
ATOM 673 C C . GLU A 1 88 ? -5.702 7.069 8.189 1.00 71.00 88 GLU A C 1
ATOM 675 O O . GLU A 1 88 ? -4.500 7.063 8.480 1.00 71.00 88 GLU A O 1
ATOM 680 N N . PRO A 1 89 ? -6.624 6.659 9.082 1.00 77.00 89 PRO A N 1
ATOM 681 C CA . PRO A 1 89 ? -6.239 6.094 10.369 1.00 77.00 89 PRO A CA 1
ATOM 682 C C . PRO A 1 89 ? -5.397 4.821 10.170 1.00 77.00 89 PRO A C 1
ATOM 684 O O . PRO A 1 89 ? -5.702 4.010 9.292 1.00 77.00 89 PRO A O 1
ATOM 687 N N . PRO A 1 90 ? -4.339 4.610 10.977 1.00 82.75 90 PRO A N 1
ATOM 688 C CA . PRO A 1 90 ? -3.552 3.391 10.890 1.00 82.75 90 PRO A CA 1
ATOM 689 C C . PRO A 1 90 ? -4.411 2.185 11.274 1.00 82.75 90 PRO A C 1
ATOM 691 O O . PRO A 1 90 ? -5.144 2.214 12.264 1.00 82.75 90 PRO A O 1
ATOM 694 N N . THR A 1 91 ? -4.287 1.108 10.505 1.00 89.31 91 THR A N 1
ATOM 695 C CA . THR A 1 91 ? -4.960 -0.156 10.808 1.00 89.31 91 THR A CA 1
ATOM 696 C C . THR A 1 91 ? -4.364 -0.815 12.061 1.00 89.31 91 THR A C 1
ATOM 698 O O . THR A 1 91 ? -3.139 -0.795 12.237 1.00 89.31 91 THR A O 1
ATOM 701 N N . PRO A 1 92 ? -5.182 -1.450 12.924 1.00 92.75 92 PRO A N 1
ATOM 702 C CA . PRO A 1 92 ? -4.679 -2.197 14.078 1.00 92.75 92 PRO A CA 1
ATOM 703 C C . PRO A 1 92 ? -3.879 -3.450 13.685 1.00 92.75 92 PRO A C 1
ATOM 705 O O . PRO A 1 92 ? -3.200 -4.030 14.529 1.00 92.75 92 PRO A O 1
ATOM 708 N N . PHE A 1 93 ? -3.937 -3.878 12.421 1.00 95.88 93 PHE A N 1
ATOM 709 C CA . PHE A 1 93 ? -3.212 -5.051 11.930 1.00 95.88 93 PHE A CA 1
ATOM 710 C C . PHE A 1 93 ? -1.704 -4.821 11.771 1.00 95.88 93 PHE A C 1
ATOM 712 O O . PHE A 1 93 ? -0.936 -5.784 11.718 1.00 95.88 93 PHE A O 1
ATOM 719 N N . ALA A 1 94 ? -1.257 -3.564 11.703 1.00 94.81 94 ALA A N 1
ATOM 720 C CA . ALA A 1 94 ? 0.156 -3.250 11.563 1.00 94.81 94 ALA A CA 1
ATOM 721 C C . ALA A 1 94 ? 0.931 -3.638 12.832 1.00 94.81 94 ALA A C 1
ATOM 723 O O . ALA A 1 94 ? 0.701 -3.090 13.908 1.00 94.81 94 ALA A O 1
ATOM 724 N N . THR A 1 95 ? 1.899 -4.551 12.711 1.00 94.94 95 THR A N 1
ATOM 725 C CA . THR A 1 95 ? 2.714 -4.946 13.873 1.00 94.94 95 THR A CA 1
ATOM 726 C C . THR A 1 95 ? 3.697 -3.868 14.322 1.00 94.94 95 THR A C 1
ATOM 728 O O . THR A 1 95 ? 4.083 -3.844 15.487 1.00 94.94 95 THR A O 1
ATOM 731 N N . HIS A 1 96 ? 4.108 -2.982 13.412 1.00 95.19 96 HIS A N 1
ATOM 732 C CA . HIS A 1 96 ? 4.984 -1.847 13.691 1.00 95.19 96 HIS A CA 1
ATOM 733 C C . HIS A 1 96 ? 4.456 -0.603 12.980 1.00 95.19 96 HIS A C 1
ATOM 735 O O . HIS A 1 96 ? 3.943 -0.692 11.863 1.00 95.19 96 HIS A O 1
ATOM 741 N N . ILE A 1 97 ? 4.632 0.560 13.607 1.00 93.06 97 ILE A N 1
ATOM 742 C CA . ILE A 1 97 ? 4.277 1.859 13.034 1.00 93.06 97 ILE A CA 1
ATOM 743 C C . ILE A 1 97 ? 5.483 2.789 13.167 1.00 93.06 97 ILE A C 1
ATOM 745 O O . ILE A 1 97 ? 5.944 3.048 14.279 1.00 93.06 97 ILE A O 1
ATOM 749 N N . ALA A 1 98 ? 5.971 3.314 12.045 1.00 92.19 98 ALA A N 1
ATOM 750 C CA . ALA A 1 98 ? 6.999 4.351 12.012 1.00 92.19 98 ALA A CA 1
ATOM 751 C C . ALA A 1 98 ? 6.381 5.660 11.511 1.00 92.19 98 ALA A C 1
ATOM 753 O O . ALA A 1 98 ? 5.981 5.770 10.356 1.00 92.19 98 ALA A O 1
ATOM 754 N N . LYS A 1 99 ? 6.273 6.662 12.388 1.00 89.50 99 LYS A N 1
ATOM 755 C CA . LYS A 1 99 ? 5.639 7.945 12.063 1.00 89.50 99 LYS A CA 1
ATOM 756 C C . LYS A 1 99 ? 6.688 9.054 12.009 1.00 89.50 99 LYS A C 1
ATOM 758 O O . LYS A 1 99 ? 7.368 9.312 12.999 1.00 89.50 99 LYS A O 1
ATOM 763 N N . TYR A 1 100 ? 6.792 9.716 10.861 1.00 89.31 100 TYR A N 1
ATOM 764 C CA . TYR A 1 100 ? 7.773 10.771 10.603 1.00 89.31 100 TYR A CA 1
ATOM 765 C C . TYR A 1 100 ? 7.101 12.143 10.626 1.00 89.31 100 TYR A C 1
ATOM 767 O O . TYR A 1 100 ? 5.982 12.294 10.145 1.00 89.31 100 TYR A O 1
ATOM 775 N N . PHE A 1 101 ? 7.790 13.156 11.160 1.00 88.25 101 PHE A N 1
ATOM 776 C CA . PHE A 1 101 ? 7.317 14.549 11.125 1.00 88.25 101 PHE A CA 1
ATOM 777 C C . PHE A 1 101 ? 7.473 15.198 9.744 1.00 88.25 101 PHE A C 1
ATOM 779 O O . PHE A 1 101 ? 6.763 16.146 9.424 1.00 88.25 101 PHE A O 1
ATOM 786 N N . SER A 1 102 ? 8.418 14.704 8.942 1.00 89.25 102 SER A N 1
ATOM 787 C CA . SER A 1 102 ? 8.705 15.191 7.595 1.00 89.25 102 SER A CA 1
ATOM 788 C C . SER A 1 102 ? 8.163 14.195 6.574 1.00 89.25 102 SER A C 1
ATOM 790 O O . SER A 1 102 ? 8.638 13.061 6.529 1.00 89.25 102 SER A O 1
ATOM 792 N N . ASN A 1 103 ? 7.184 14.615 5.765 1.00 84.19 103 ASN A N 1
ATOM 793 C CA . ASN A 1 103 ? 6.653 13.791 4.674 1.00 84.19 103 ASN A CA 1
ATOM 794 C C . ASN A 1 103 ? 7.730 13.421 3.637 1.00 84.19 103 ASN A C 1
ATOM 796 O O . ASN A 1 103 ? 7.800 12.243 3.313 1.00 84.19 103 ASN A O 1
ATOM 800 N N . PRO A 1 104 ? 8.627 14.330 3.197 1.00 86.12 104 PRO A N 1
ATOM 801 C CA . PRO A 1 104 ? 9.715 13.942 2.297 1.00 86.12 104 PRO A CA 1
ATOM 802 C C . PRO A 1 104 ? 10.586 12.808 2.853 1.00 86.12 104 PRO A C 1
ATOM 804 O O . PRO A 1 104 ? 10.819 11.818 2.176 1.00 86.12 104 PRO A O 1
ATOM 807 N N . LEU A 1 105 ? 10.979 12.882 4.135 1.00 88.25 105 LEU A N 1
ATOM 808 C CA . LEU A 1 105 ? 11.747 11.799 4.768 1.00 88.25 105 LEU A CA 1
ATOM 809 C C . LEU A 1 105 ? 10.934 10.506 4.913 1.00 88.25 105 LEU A C 1
ATOM 811 O O . LEU A 1 105 ? 11.511 9.421 4.931 1.00 88.25 105 LEU A O 1
ATOM 815 N N . ARG A 1 106 ? 9.608 10.617 5.053 1.00 90.31 106 ARG A N 1
ATOM 816 C CA . ARG A 1 106 ? 8.698 9.469 5.082 1.00 90.31 106 ARG A CA 1
ATOM 817 C C . ARG A 1 106 ? 8.705 8.743 3.741 1.00 90.31 106 ARG A C 1
ATOM 819 O O . ARG A 1 106 ? 8.837 7.527 3.724 1.00 90.31 106 ARG A O 1
ATOM 826 N N . GLU A 1 107 ? 8.511 9.490 2.660 1.00 85.69 107 GLU A N 1
ATOM 827 C CA . GLU A 1 107 ? 8.413 8.975 1.291 1.00 85.69 107 GLU A CA 1
ATOM 828 C C . GLU A 1 107 ? 9.744 8.357 0.856 1.00 85.69 107 GLU A C 1
ATOM 830 O O . GLU A 1 107 ? 9.772 7.190 0.473 1.00 85.69 107 GLU A O 1
ATOM 835 N N . ASP A 1 108 ? 10.857 9.071 1.058 1.00 85.81 108 ASP A N 1
ATOM 836 C CA . ASP A 1 108 ? 12.196 8.541 0.783 1.00 85.81 108 ASP A CA 1
ATOM 837 C C . ASP A 1 108 ? 12.485 7.285 1.614 1.00 85.81 108 ASP A C 1
ATOM 839 O O . ASP A 1 108 ? 12.981 6.286 1.098 1.00 85.81 108 ASP A O 1
ATOM 843 N N . GLY A 1 109 ? 12.148 7.308 2.908 1.00 86.00 109 GLY A N 1
ATOM 844 C CA . GLY A 1 109 ? 12.373 6.181 3.809 1.00 86.00 109 GLY A CA 1
ATOM 845 C C . GLY A 1 109 ? 11.536 4.948 3.468 1.00 86.00 109 GLY A C 1
ATOM 846 O O . GLY A 1 109 ? 12.023 3.831 3.627 1.00 86.00 109 GLY A O 1
ATOM 847 N N . LEU A 1 110 ? 10.298 5.135 2.998 1.00 87.75 110 LEU A N 1
ATOM 848 C CA . LEU A 1 110 ? 9.411 4.049 2.577 1.00 87.75 110 LEU A CA 1
ATOM 849 C C . LEU A 1 110 ? 9.988 3.295 1.374 1.00 87.75 110 LEU A C 1
ATOM 851 O O . LEU A 1 110 ? 9.992 2.065 1.379 1.00 87.75 110 LEU A O 1
ATOM 855 N N . LEU A 1 111 ? 10.504 4.021 0.382 1.00 85.06 111 LEU A N 1
ATOM 856 C CA . LEU A 1 111 ? 11.107 3.424 -0.811 1.00 85.06 111 LEU A CA 1
ATOM 857 C C . LEU A 1 111 ? 12.489 2.825 -0.509 1.00 85.06 111 LEU A C 1
ATOM 859 O O . LEU A 1 111 ? 12.798 1.712 -0.929 1.00 85.06 111 LEU A O 1
ATOM 863 N N . ALA A 1 112 ? 13.286 3.485 0.337 1.00 85.75 112 ALA A N 1
ATOM 864 C CA . ALA A 1 112 ? 14.621 3.015 0.709 1.00 85.75 112 ALA A CA 1
ATOM 865 C C . ALA A 1 112 ? 14.636 1.623 1.370 1.00 85.75 112 ALA A C 1
ATOM 867 O O . ALA A 1 112 ? 15.632 0.905 1.264 1.00 85.75 112 ALA A O 1
ATOM 868 N N . ILE A 1 113 ? 13.559 1.226 2.057 1.00 88.88 113 ILE A N 1
ATOM 869 C CA . ILE A 1 113 ? 13.456 -0.097 2.699 1.00 88.88 113 ILE A CA 1
ATOM 870 C C . ILE A 1 113 ? 12.879 -1.184 1.779 1.00 88.88 113 ILE A C 1
ATOM 872 O O . ILE A 1 113 ? 12.922 -2.367 2.133 1.00 88.88 113 ILE A O 1
ATOM 876 N N . ALA A 1 114 ? 12.337 -0.820 0.614 1.00 88.81 114 ALA A N 1
ATOM 877 C CA . ALA A 1 114 ? 11.668 -1.729 -0.317 1.00 88.81 114 ALA A CA 1
ATOM 878 C C . ALA A 1 114 ? 12.667 -2.460 -1.237 1.00 88.81 114 ALA A C 1
ATOM 880 O O . ALA A 1 114 ? 12.623 -2.363 -2.457 1.00 88.81 114 ALA A O 1
ATOM 881 N N . HIS A 1 115 ? 13.581 -3.226 -0.637 1.00 83.44 115 HIS A N 1
ATOM 882 C CA . HIS A 1 115 ? 14.694 -3.877 -1.344 1.00 83.44 115 HIS A CA 1
ATOM 883 C C . HIS A 1 115 ? 14.293 -4.891 -2.425 1.00 83.44 115 HIS A C 1
ATOM 885 O O . HIS A 1 115 ? 15.056 -5.116 -3.353 1.00 83.44 115 HIS A O 1
ATOM 891 N N . HIS A 1 116 ? 13.151 -5.566 -2.265 1.00 89.00 116 HIS A N 1
ATOM 892 C CA . HIS A 1 116 ? 12.710 -6.633 -3.178 1.00 89.00 116 HIS A CA 1
ATOM 893 C C . HIS A 1 116 ? 11.627 -6.159 -4.153 1.00 89.00 116 HIS A C 1
ATOM 895 O O . HIS A 1 116 ? 10.962 -6.979 -4.777 1.00 89.00 116 HIS A O 1
ATOM 901 N N . GLY A 1 117 ? 11.447 -4.843 -4.270 1.00 92.38 117 GLY A N 1
ATOM 902 C CA . GLY A 1 117 ? 10.468 -4.232 -5.153 1.00 92.38 117 GLY A CA 1
ATOM 903 C C . GLY A 1 117 ? 9.279 -3.614 -4.431 1.00 92.38 117 GLY A C 1
ATOM 904 O O . GLY A 1 117 ? 9.065 -3.796 -3.226 1.00 92.38 117 GLY A O 1
ATOM 905 N N . VAL A 1 118 ? 8.507 -2.867 -5.211 1.00 94.94 118 VAL A N 1
ATOM 906 C CA . VAL A 1 118 ? 7.327 -2.115 -4.785 1.00 94.94 118 VAL A CA 1
ATOM 907 C C . VAL A 1 118 ? 6.131 -2.569 -5.612 1.00 94.94 118 VAL A C 1
ATOM 909 O O . VAL A 1 118 ? 6.224 -2.701 -6.831 1.00 94.94 118 VAL A O 1
ATOM 912 N N . VAL A 1 119 ? 4.997 -2.797 -4.944 1.00 96.44 119 VAL A N 1
ATOM 913 C CA . VAL A 1 119 ? 3.724 -3.106 -5.605 1.00 96.44 119 VAL A CA 1
ATOM 914 C C . VAL A 1 119 ? 2.816 -1.879 -5.575 1.00 96.44 119 VAL A C 1
ATOM 916 O O . VAL A 1 119 ? 2.410 -1.427 -4.503 1.00 96.44 119 VAL A O 1
ATOM 919 N N . TYR A 1 120 ? 2.456 -1.371 -6.749 1.00 96.38 120 TYR A N 1
ATOM 920 C CA . TYR A 1 120 ? 1.585 -0.214 -6.936 1.00 96.38 120 TYR A CA 1
ATOM 921 C C . TYR A 1 120 ? 0.151 -0.664 -7.224 1.00 96.38 120 TYR A C 1
ATOM 923 O O . TYR A 1 120 ? -0.195 -1.038 -8.345 1.00 96.38 120 TYR A O 1
ATOM 931 N N . ALA A 1 121 ? -0.705 -0.620 -6.203 1.00 95.62 121 ALA A N 1
ATOM 932 C CA . ALA A 1 121 ? -2.148 -0.794 -6.373 1.00 95.62 121 ALA A CA 1
ATOM 933 C C . ALA A 1 121 ? -2.794 0.469 -6.984 1.00 95.62 121 ALA A C 1
ATOM 935 O O . ALA A 1 121 ? -2.243 1.559 -6.808 1.00 95.62 121 ALA A O 1
ATOM 936 N N . PRO A 1 122 ? -3.966 0.364 -7.648 1.00 94.62 122 PRO A N 1
ATOM 937 C CA . PRO A 1 122 ? -4.666 1.513 -8.222 1.00 94.62 122 PRO A CA 1
ATOM 938 C C . PRO A 1 122 ? -4.817 2.673 -7.232 1.00 94.62 122 PRO A C 1
ATOM 940 O O . PRO A 1 122 ? -5.302 2.504 -6.109 1.00 94.62 122 PRO A O 1
ATOM 943 N N . GLY A 1 123 ? -4.402 3.863 -7.662 1.00 91.94 123 GLY A N 1
ATOM 944 C CA . GLY A 1 123 ? -4.222 5.020 -6.792 1.00 91.94 123 GLY A CA 1
ATOM 945 C C . GLY A 1 123 ? -4.588 6.344 -7.458 1.00 91.94 123 GLY A C 1
ATOM 946 O O . GLY A 1 123 ? -5.278 6.401 -8.473 1.00 91.94 123 GLY A O 1
ATOM 947 N N . LYS A 1 124 ? -4.177 7.455 -6.844 1.00 90.00 124 LYS A N 1
ATOM 948 C CA . LYS A 1 124 ? -4.356 8.812 -7.399 1.00 90.00 124 LYS A CA 1
ATOM 949 C C . LYS A 1 124 ? -3.037 9.583 -7.301 1.00 90.00 124 LYS A C 1
ATOM 951 O O . LYS A 1 124 ? -1.972 8.995 -7.425 1.00 90.00 124 LYS A O 1
ATOM 956 N N . ALA A 1 125 ? -3.104 10.895 -7.070 1.00 90.62 125 ALA A N 1
ATOM 957 C CA . ALA A 1 125 ? -1.952 11.792 -7.073 1.00 90.62 125 ALA A CA 1
ATOM 958 C C . ALA A 1 125 ? -0.802 11.331 -6.160 1.00 90.62 125 ALA A C 1
ATOM 960 O O . ALA A 1 125 ? 0.338 11.358 -6.602 1.00 90.62 125 ALA A O 1
ATOM 961 N N . GLY A 1 126 ? -1.096 10.871 -4.936 1.00 88.94 126 GLY A N 1
ATOM 962 C CA . GLY A 1 126 ? -0.064 10.383 -4.010 1.00 88.94 126 GLY A CA 1
ATOM 963 C C . GLY A 1 126 ? 0.683 9.165 -4.556 1.00 88.94 126 GLY A C 1
ATOM 964 O O . GLY A 1 126 ? 1.898 9.192 -4.670 1.00 88.94 126 GLY A O 1
ATOM 965 N N . THR A 1 127 ? -0.047 8.142 -5.004 1.00 92.31 127 THR A N 1
ATOM 966 C CA . THR A 1 127 ? 0.553 6.933 -5.590 1.00 92.31 127 THR A CA 1
ATOM 967 C C . THR A 1 127 ? 1.332 7.236 -6.867 1.00 92.31 127 THR A C 1
ATOM 969 O O . THR A 1 127 ? 2.409 6.695 -7.078 1.00 92.31 127 THR A O 1
ATOM 972 N N . LEU A 1 128 ? 0.827 8.134 -7.720 1.00 94.62 128 LEU A N 1
ATOM 973 C CA . LEU A 1 128 ? 1.540 8.532 -8.934 1.00 94.62 128 LEU A CA 1
ATOM 974 C C . LEU A 1 128 ? 2.844 9.281 -8.611 1.00 94.62 128 LEU A C 1
ATOM 976 O O . LEU A 1 128 ? 3.842 9.103 -9.303 1.00 94.62 128 LEU A O 1
ATOM 980 N N . GLN A 1 129 ? 2.852 10.093 -7.551 1.00 92.88 129 GLN A N 1
ATOM 981 C CA . GLN A 1 129 ? 4.069 10.728 -7.050 1.00 92.88 129 GLN A CA 1
ATOM 982 C C . GLN A 1 129 ? 5.085 9.676 -6.579 1.00 92.88 129 GLN A C 1
ATOM 984 O O . GLN A 1 129 ? 6.243 9.740 -6.989 1.00 92.88 129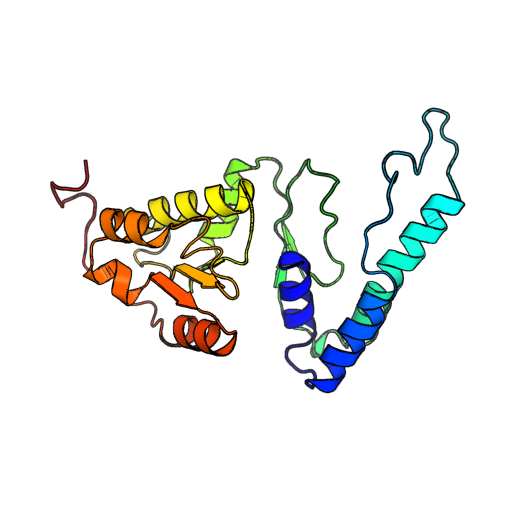 GLN A O 1
ATOM 989 N N . GLU A 1 130 ? 4.643 8.687 -5.796 1.00 93.06 130 GLU A N 1
ATOM 990 C CA . GLU A 1 130 ? 5.489 7.590 -5.300 1.00 93.06 130 GLU A CA 1
ATOM 991 C C . GLU A 1 130 ? 6.111 6.779 -6.452 1.00 93.06 130 GLU A C 1
ATOM 993 O O . GLU A 1 130 ? 7.292 6.444 -6.389 1.00 93.06 130 GLU A O 1
ATOM 998 N N . VAL A 1 131 ? 5.363 6.531 -7.537 1.00 95.88 131 VAL A N 1
ATOM 999 C CA . VAL A 1 131 ? 5.879 5.871 -8.755 1.00 95.88 131 VAL A CA 1
ATOM 1000 C C . VAL A 1 131 ? 7.060 6.639 -9.348 1.00 95.88 131 VAL A C 1
ATOM 1002 O O . VAL A 1 131 ? 8.087 6.044 -9.663 1.00 95.88 131 VAL A O 1
ATOM 1005 N N . PHE A 1 132 ? 6.944 7.959 -9.505 1.00 95.38 132 PHE A N 1
ATOM 1006 C CA . PHE A 1 132 ? 8.017 8.754 -10.109 1.00 95.38 132 PHE A CA 1
ATOM 1007 C C . PHE A 1 132 ? 9.194 9.002 -9.163 1.00 95.38 132 PHE A C 1
ATOM 1009 O O . PHE A 1 132 ? 10.330 9.104 -9.628 1.00 95.38 132 PHE A O 1
ATOM 1016 N N . GLN A 1 133 ? 8.948 9.068 -7.853 1.00 93.06 133 GLN A N 1
ATOM 1017 C CA . GLN A 1 133 ? 10.011 9.108 -6.849 1.00 93.06 133 GLN A CA 1
ATOM 1018 C C . GLN A 1 133 ? 10.841 7.819 -6.887 1.00 93.06 133 GLN A C 1
ATOM 1020 O O . GLN A 1 133 ? 12.065 7.895 -6.985 1.00 93.06 133 GLN A O 1
ATOM 1025 N N . ASP A 1 134 ? 10.190 6.653 -6.896 1.00 94.19 134 ASP A N 1
ATOM 1026 C CA . ASP A 1 134 ? 10.878 5.361 -6.998 1.00 94.19 134 ASP A CA 1
ATOM 1027 C C . ASP A 1 134 ? 11.602 5.207 -8.339 1.00 94.19 134 ASP A C 1
ATOM 1029 O O . ASP A 1 134 ? 12.760 4.796 -8.381 1.00 94.19 134 ASP A O 1
ATOM 1033 N N . ALA A 1 135 ? 10.980 5.645 -9.438 1.00 94.62 135 ALA A N 1
ATOM 1034 C CA . ALA A 1 135 ? 11.604 5.586 -10.753 1.00 94.62 135 ALA A CA 1
ATOM 1035 C C . ALA A 1 135 ? 12.924 6.373 -10.814 1.00 94.62 135 ALA A C 1
ATOM 1037 O O . ALA A 1 135 ? 13.917 5.883 -11.353 1.00 94.62 135 ALA A O 1
ATOM 1038 N N . ALA A 1 136 ? 12.963 7.569 -10.220 1.00 92.50 136 ALA A N 1
ATOM 1039 C CA . ALA A 1 136 ? 14.191 8.354 -10.121 1.00 92.50 136 ALA A CA 1
ATOM 1040 C C . ALA A 1 136 ? 15.251 7.651 -9.255 1.00 92.50 136 ALA A C 1
ATOM 1042 O O . ALA A 1 136 ? 16.427 7.609 -9.619 1.00 92.50 136 ALA A O 1
ATOM 1043 N N . GLN A 1 137 ? 14.853 7.057 -8.128 1.00 89.44 137 GLN A N 1
ATOM 1044 C CA . GLN A 1 137 ? 15.772 6.329 -7.248 1.00 89.44 137 GLN A CA 1
ATOM 1045 C C . GLN A 1 137 ? 16.373 5.096 -7.933 1.00 89.44 137 GLN A C 1
ATOM 1047 O O . GLN A 1 137 ? 17.584 4.875 -7.817 1.00 89.44 137 GLN A O 1
ATOM 1052 N N . ASN A 1 138 ? 15.554 4.349 -8.677 1.00 91.25 138 ASN A N 1
ATOM 1053 C CA . ASN A 1 138 ? 15.961 3.204 -9.488 1.00 91.25 138 ASN A CA 1
ATOM 1054 C C . ASN A 1 138 ? 16.891 3.611 -10.635 1.00 91.25 138 ASN A C 1
ATOM 1056 O O . ASN A 1 138 ? 17.898 2.946 -10.868 1.00 91.25 138 ASN A O 1
ATOM 1060 N N . TYR A 1 139 ? 16.617 4.734 -11.305 1.00 90.19 139 TYR A N 1
ATOM 1061 C CA . TYR A 1 139 ? 17.487 5.262 -12.359 1.00 90.19 139 TYR A CA 1
ATOM 1062 C C . TYR A 1 139 ? 18.914 5.534 -11.854 1.00 90.19 139 TYR A C 1
ATOM 1064 O O . TYR A 1 139 ? 19.894 5.180 -12.509 1.00 90.19 139 TYR A O 1
ATOM 1072 N N . TYR A 1 140 ? 19.034 6.113 -10.657 1.00 87.94 140 TYR A N 1
ATOM 1073 C CA . TYR A 1 140 ? 20.323 6.430 -10.036 1.00 87.94 140 TYR A CA 1
ATOM 1074 C C . TYR A 1 140 ? 20.886 5.319 -9.134 1.00 87.94 140 TYR A C 1
ATOM 1076 O O . TYR A 1 140 ? 21.960 5.500 -8.561 1.00 87.94 140 TYR A O 1
ATOM 1084 N N . LEU A 1 141 ? 20.187 4.188 -8.976 1.00 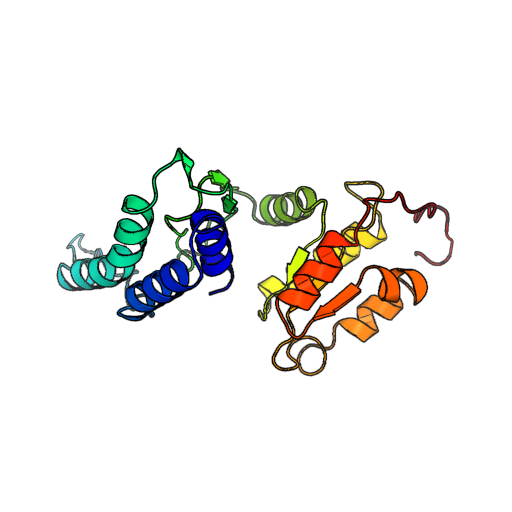86.44 141 LEU A N 1
ATOM 1085 C CA . LEU A 1 141 ? 20.558 3.077 -8.082 1.00 86.44 141 LEU A CA 1
ATOM 1086 C C . LEU A 1 141 ? 20.862 3.524 -6.634 1.00 86.44 141 LEU A C 1
ATOM 1088 O O . LEU A 1 141 ? 21.770 3.004 -5.979 1.00 86.44 141 LEU A O 1
ATOM 1092 N N . THR A 1 142 ? 20.098 4.500 -6.135 1.00 81.94 142 THR A N 1
ATOM 1093 C CA . THR A 1 142 ? 20.474 5.345 -4.981 1.00 81.94 142 THR A CA 1
ATOM 1094 C C . THR A 1 142 ? 20.726 4.570 -3.683 1.00 81.94 142 THR A C 1
ATOM 1096 O O . THR A 1 142 ? 21.629 4.924 -2.926 1.00 81.94 142 THR A O 1
ATOM 1099 N N . PHE A 1 143 ? 19.944 3.526 -3.399 1.00 76.75 143 PHE A N 1
ATOM 1100 C CA . PHE A 1 143 ? 19.956 2.885 -2.077 1.00 76.75 143 PHE A CA 1
ATOM 1101 C C . PHE A 1 143 ? 20.637 1.521 -2.027 1.00 76.75 143 PHE A C 1
ATOM 1103 O O . PHE A 1 143 ? 21.172 1.142 -0.984 1.00 76.75 143 PHE A O 1
ATOM 1110 N N . HIS A 1 144 ? 20.606 0.768 -3.124 1.00 72.00 144 HIS A N 1
ATOM 1111 C CA . HIS A 1 144 ? 20.914 -0.665 -3.087 1.00 72.00 144 HIS A CA 1
ATOM 1112 C C . HIS A 1 144 ? 21.968 -1.087 -4.105 1.00 72.00 144 HIS A C 1
ATOM 1114 O O . HIS A 1 144 ? 22.387 -2.241 -4.091 1.00 72.00 144 HIS A O 1
ATOM 1120 N N . SER A 1 145 ? 22.393 -0.177 -4.993 1.00 80.81 145 SER A N 1
ATOM 1121 C CA . SER A 1 145 ? 23.208 -0.523 -6.170 1.00 80.81 145 SER A CA 1
ATOM 1122 C C . SER A 1 145 ? 22.554 -1.599 -7.063 1.00 80.81 145 SER A C 1
ATOM 1124 O O . SER A 1 145 ? 23.218 -2.265 -7.857 1.00 80.81 145 SER A O 1
ATOM 1126 N N . THR A 1 146 ? 21.238 -1.763 -6.926 1.00 83.06 146 THR A N 1
ATOM 1127 C CA . THR A 1 146 ? 20.363 -2.686 -7.652 1.00 83.06 146 THR A CA 1
ATOM 1128 C C . THR A 1 146 ? 19.107 -1.924 -8.056 1.00 83.06 146 THR A C 1
ATOM 1130 O O . THR A 1 146 ? 18.759 -0.928 -7.421 1.00 83.06 146 THR A O 1
ATOM 1133 N N . PHE A 1 147 ? 18.420 -2.400 -9.090 1.00 88.56 147 PHE A N 1
ATOM 1134 C CA . PHE A 1 147 ? 17.082 -1.921 -9.426 1.00 88.56 147 PHE A CA 1
ATOM 1135 C C . PHE A 1 147 ? 16.061 -2.740 -8.643 1.00 88.56 147 PHE A C 1
ATOM 1137 O O . PHE A 1 147 ? 16.042 -3.966 -8.758 1.00 88.56 147 PHE A O 1
ATOM 1144 N N . SER A 1 148 ? 15.226 -2.071 -7.858 1.00 90.75 148 SER A N 1
ATOM 1145 C CA . SER A 1 148 ? 14.104 -2.690 -7.153 1.00 90.75 148 SER A CA 1
ATOM 1146 C C . SER A 1 148 ? 12.922 -2.830 -8.116 1.00 90.75 148 SER A C 1
ATOM 1148 O O . SER A 1 148 ? 12.514 -1.822 -8.694 1.00 90.75 148 SER A O 1
ATOM 1150 N N . PRO A 1 149 ? 12.355 -4.036 -8.317 1.00 94.56 149 PRO A N 1
ATOM 1151 C CA . PRO A 1 149 ? 11.254 -4.236 -9.256 1.00 94.56 149 PRO A CA 1
ATOM 1152 C C . PRO A 1 149 ? 10.075 -3.295 -9.002 1.00 94.56 149 PRO A C 1
ATOM 1154 O O . PRO A 1 149 ? 9.610 -3.154 -7.869 1.00 94.56 149 PRO A O 1
ATOM 1157 N N . MET A 1 150 ? 9.560 -2.697 -10.072 1.00 97.12 150 MET A N 1
ATOM 1158 C CA . MET A 1 150 ? 8.362 -1.865 -10.051 1.00 97.12 150 MET A CA 1
ATOM 1159 C C . MET A 1 150 ? 7.190 -2.694 -10.574 1.00 97.12 150 MET A C 1
ATOM 1161 O O . MET A 1 150 ? 7.091 -2.953 -11.774 1.00 97.12 150 MET A O 1
ATOM 1165 N N . VAL A 1 151 ? 6.309 -3.135 -9.679 1.00 97.88 151 VAL A N 1
ATOM 1166 C CA . VAL A 1 151 ? 5.207 -4.048 -10.010 1.00 97.88 151 VAL A CA 1
ATOM 1167 C C . VAL A 1 151 ? 3.874 -3.314 -9.912 1.00 97.88 151 VAL A C 1
ATOM 1169 O O . VAL A 1 151 ? 3.437 -2.921 -8.836 1.00 97.88 151 VAL A O 1
ATOM 1172 N N . PHE A 1 152 ? 3.197 -3.131 -11.033 1.00 98.19 152 PHE A N 1
ATOM 1173 C CA . PHE A 1 152 ? 1.908 -2.461 -11.130 1.00 98.19 152 PHE A CA 1
ATOM 1174 C C . PHE A 1 152 ? 0.784 -3.494 -11.095 1.00 98.19 152 PHE A C 1
ATOM 1176 O O . PHE A 1 152 ? 0.678 -4.319 -11.999 1.00 98.19 152 PHE A O 1
ATOM 1183 N N . LEU A 1 153 ? -0.065 -3.447 -10.064 1.00 97.25 153 LEU A N 1
ATOM 1184 C CA . LEU A 1 153 ? -1.293 -4.242 -10.023 1.00 97.25 153 LEU A CA 1
ATOM 1185 C C . LEU A 1 153 ? -2.347 -3.535 -10.878 1.00 97.25 153 LEU A C 1
ATOM 1187 O O . LEU A 1 153 ? -2.885 -2.502 -10.477 1.00 97.25 153 LEU A O 1
ATOM 1191 N N . ASP A 1 154 ? -2.611 -4.087 -12.054 1.00 96.81 154 ASP A N 1
ATOM 1192 C CA . ASP A 1 154 ? -3.363 -3.459 -13.132 1.00 96.81 154 ASP A CA 1
ATOM 1193 C C . ASP A 1 154 ? -4.552 -4.312 -13.593 1.00 96.81 154 ASP A C 1
ATOM 1195 O O . ASP A 1 154 ? -4.645 -4.754 -14.733 1.00 96.81 154 ASP A O 1
ATOM 1199 N N . THR A 1 155 ? -5.483 -4.562 -12.673 1.00 94.12 155 THR A N 1
ATOM 1200 C CA . THR A 1 155 ? -6.642 -5.441 -12.907 1.00 94.12 155 THR A CA 1
ATOM 1201 C C . THR A 1 155 ? -7.700 -4.848 -13.846 1.00 94.12 155 THR A C 1
ATOM 1203 O O . THR A 1 155 ? -8.577 -5.567 -14.319 1.00 94.12 155 THR A O 1
ATOM 1206 N N . ASP A 1 156 ? -7.685 -3.530 -14.054 1.00 95.00 156 ASP A N 1
ATOM 1207 C CA . ASP A 1 156 ? -8.719 -2.769 -14.769 1.00 95.00 156 ASP A CA 1
ATOM 1208 C C . ASP A 1 156 ? -8.147 -1.729 -15.753 1.00 95.00 156 ASP A C 1
ATOM 1210 O O . ASP A 1 156 ? -8.851 -0.798 -16.148 1.00 95.00 156 ASP A O 1
ATOM 1214 N N . GLY A 1 157 ? -6.875 -1.863 -16.142 1.00 96.50 157 GLY A N 1
ATOM 1215 C CA . GLY A 1 157 ? -6.201 -0.930 -17.052 1.00 96.50 157 GLY A CA 1
ATOM 1216 C C . GLY A 1 157 ? -5.871 0.431 -16.422 1.00 96.50 157 GLY A C 1
ATOM 1217 O O . GLY A 1 157 ? -5.601 1.407 -17.131 1.00 96.50 157 GLY A O 1
ATOM 1218 N N . HIS A 1 158 ? -5.891 0.544 -15.093 1.00 96.94 158 HIS A N 1
ATOM 1219 C CA . HIS A 1 158 ? -5.476 1.739 -14.367 1.00 96.94 158 HIS A CA 1
ATOM 1220 C C . HIS A 1 158 ? -4.091 2.257 -14.784 1.00 96.94 158 HIS A C 1
ATOM 1222 O O . HIS A 1 158 ? -3.933 3.464 -14.985 1.00 96.94 158 HIS A O 1
ATOM 1228 N N . TRP A 1 159 ? -3.104 1.372 -14.917 1.00 97.69 159 TRP A N 1
ATOM 1229 C CA . TRP A 1 159 ? -1.697 1.717 -15.154 1.00 97.69 159 TRP A CA 1
ATOM 1230 C C . TRP A 1 159 ? -1.261 1.576 -16.615 1.00 97.69 159 TRP A C 1
ATOM 1232 O O . TRP A 1 159 ? -0.271 2.187 -17.026 1.00 97.69 159 TRP A O 1
ATOM 1242 N N . THR A 1 160 ? -1.992 0.797 -17.411 1.00 96.75 160 THR A N 1
ATOM 1243 C CA . THR A 1 160 ? -1.726 0.628 -18.848 1.00 96.75 160 THR A CA 1
ATOM 1244 C C . THR A 1 160 ? -2.560 1.549 -19.731 1.00 96.75 160 THR A C 1
ATOM 1246 O O . THR A 1 160 ? -2.062 1.998 -20.764 1.00 96.75 160 THR A O 1
ATOM 1249 N N . GLU A 1 161 ? -3.787 1.892 -19.330 1.00 96.81 161 GLU A N 1
ATOM 1250 C CA . GLU A 1 161 ? -4.711 2.695 -20.143 1.00 96.81 161 GLU A CA 1
ATOM 1251 C C . GLU A 1 161 ? -4.984 4.077 -19.538 1.00 96.81 161 GLU A C 1
ATOM 1253 O O . GLU A 1 161 ? -4.837 5.098 -20.215 1.00 96.81 161 GLU A O 1
ATOM 1258 N N . ARG A 1 162 ? -5.385 4.139 -18.261 1.00 96.50 162 ARG A N 1
ATOM 1259 C CA . ARG A 1 162 ? -5.839 5.394 -17.632 1.00 96.50 162 ARG A CA 1
ATOM 1260 C C . ARG A 1 162 ? -4.685 6.319 -17.251 1.00 96.50 162 ARG A C 1
ATOM 1262 O O . ARG A 1 162 ? -4.746 7.520 -17.514 1.00 96.50 162 ARG A O 1
ATOM 1269 N N . PHE A 1 163 ? -3.660 5.768 -16.614 1.00 96.25 163 PHE A N 1
ATOM 1270 C CA . PHE A 1 163 ? -2.404 6.434 -16.289 1.00 96.25 163 PHE A CA 1
ATOM 1271 C C . PHE A 1 163 ? -1.266 5.636 -16.928 1.00 96.25 163 PHE A C 1
ATOM 1273 O O . PHE A 1 163 ? -0.612 4.879 -16.216 1.00 96.25 163 PHE A O 1
ATOM 1280 N N . PRO A 1 164 ? -1.042 5.767 -18.252 1.00 95.25 164 PRO A N 1
ATOM 1281 C CA . PRO A 1 164 ? -0.123 4.919 -19.011 1.00 95.25 164 PRO A CA 1
ATOM 1282 C C . PRO A 1 164 ? 1.337 5.229 -18.655 1.00 95.25 164 PRO A C 1
ATOM 1284 O O . PRO A 1 164 ? 2.044 5.931 -19.381 1.00 95.25 164 PRO A O 1
ATOM 1287 N N . VAL A 1 165 ? 1.794 4.725 -17.510 1.00 97.06 165 VAL A N 1
ATOM 1288 C CA . VAL A 1 165 ? 3.148 4.963 -16.987 1.00 97.06 165 VAL A CA 1
ATOM 1289 C C . VAL A 1 165 ? 4.197 4.134 -17.727 1.00 97.06 165 VAL A C 1
ATOM 1291 O O . VAL A 1 165 ? 5.335 4.576 -17.855 1.00 97.06 165 VAL A O 1
ATOM 1294 N N . GLY A 1 166 ? 3.813 2.982 -18.288 1.00 97.00 166 GLY A N 1
ATOM 1295 C CA . GLY A 1 166 ? 4.718 2.060 -18.987 1.00 97.00 166 GLY A CA 1
ATOM 1296 C C . GLY A 1 166 ? 5.560 2.709 -20.091 1.00 97.00 166 GLY A C 1
ATOM 1297 O O . GLY A 1 166 ? 6.783 2.624 -20.028 1.00 97.00 166 GLY A O 1
ATOM 1298 N N . PRO A 1 167 ? 4.967 3.420 -21.070 1.00 96.88 167 PRO A N 1
ATOM 1299 C CA . PRO A 1 167 ? 5.739 4.095 -22.115 1.00 96.88 167 PRO A CA 1
ATOM 1300 C C . PRO A 1 167 ? 6.778 5.087 -21.575 1.00 96.88 167 PRO A C 1
ATOM 1302 O O . PRO A 1 167 ? 7.891 5.147 -22.088 1.00 96.88 167 PRO A O 1
ATOM 1305 N N . LEU A 1 168 ? 6.436 5.834 -20.521 1.00 96.06 168 LEU A N 1
ATOM 1306 C CA . LEU A 1 168 ? 7.340 6.806 -19.909 1.00 96.06 168 LEU A CA 1
ATOM 1307 C C . LEU A 1 168 ? 8.486 6.118 -19.155 1.00 96.06 168 LEU A C 1
ATOM 1309 O O . LEU A 1 168 ? 9.636 6.525 -19.289 1.00 96.06 168 LEU A O 1
ATOM 1313 N N . LEU A 1 169 ? 8.190 5.055 -18.405 1.00 97.62 169 LEU A N 1
ATOM 1314 C CA . LEU A 1 169 ? 9.214 4.262 -17.721 1.00 97.62 169 LEU A CA 1
ATOM 1315 C C . LEU A 1 169 ? 10.120 3.529 -18.718 1.00 97.62 169 LEU A C 1
ATOM 1317 O O . LEU A 1 169 ? 11.319 3.401 -18.479 1.00 97.62 169 LEU A O 1
ATOM 1321 N N . ARG A 1 170 ? 9.577 3.087 -19.859 1.00 96.75 170 ARG A N 1
ATOM 1322 C CA . ARG A 1 170 ? 10.367 2.484 -20.939 1.00 96.75 170 ARG A CA 1
ATOM 1323 C C . ARG A 1 170 ? 11.357 3.477 -21.534 1.00 96.75 170 ARG A C 1
ATOM 1325 O O . ARG A 1 170 ? 12.494 3.092 -21.786 1.00 96.75 170 ARG A O 1
ATOM 1332 N N . GLU A 1 171 ? 10.937 4.722 -21.745 1.00 96.38 171 GLU A N 1
ATOM 1333 C CA . GLU A 1 171 ? 11.833 5.785 -22.210 1.00 96.38 171 GLU A CA 1
ATOM 1334 C C . GLU A 1 171 ? 12.917 6.085 -21.167 1.00 96.38 171 GLU A C 1
ATOM 1336 O O . GLU A 1 171 ? 14.095 6.147 -21.502 1.00 96.38 171 GLU A O 1
ATOM 1341 N N . LEU A 1 172 ? 12.532 6.191 -19.891 1.00 95.00 172 LEU A N 1
ATOM 1342 C CA . LEU A 1 172 ? 13.456 6.496 -18.798 1.00 95.00 172 LEU A CA 1
ATOM 1343 C C . LEU A 1 172 ? 14.533 5.416 -18.614 1.00 95.00 172 LEU A C 1
ATOM 1345 O O . LEU A 1 172 ? 15.710 5.735 -18.468 1.00 95.00 172 LEU A O 1
ATOM 1349 N N . PHE A 1 173 ? 14.150 4.139 -18.588 1.00 94.19 173 PHE A N 1
ATOM 1350 C CA . PHE A 1 173 ? 15.078 3.047 -18.268 1.00 94.19 173 PHE A CA 1
ATOM 1351 C C . PHE A 1 173 ? 15.717 2.394 -19.497 1.00 94.19 173 PHE A C 1
ATOM 1353 O O . PHE A 1 173 ? 16.737 1.706 -19.381 1.00 94.19 173 PHE A O 1
ATOM 1360 N N . GLY A 1 174 ? 15.132 2.599 -20.675 1.00 93.81 174 GLY A N 1
ATOM 1361 C CA . GLY A 1 174 ? 15.415 1.811 -21.865 1.00 93.81 174 GLY A CA 1
ATOM 1362 C C . GLY A 1 174 ? 14.751 0.429 -21.823 1.00 93.81 174 GLY A C 1
ATOM 1363 O O . GLY A 1 174 ? 14.327 -0.070 -20.780 1.00 93.81 174 GLY A O 1
ATOM 1364 N N . ALA A 1 175 ? 14.680 -0.211 -22.992 1.00 92.12 175 ALA A N 1
ATOM 1365 C CA . ALA A 1 175 ? 13.958 -1.470 -23.184 1.00 92.12 175 ALA A CA 1
ATOM 1366 C C . ALA A 1 175 ? 14.430 -2.612 -22.265 1.00 92.12 175 ALA A C 1
ATOM 1368 O O . ALA A 1 175 ? 13.593 -3.286 -21.684 1.00 92.12 175 ALA A O 1
ATOM 1369 N N . ASP A 1 176 ? 15.745 -2.816 -22.111 1.00 90.94 176 ASP A N 1
ATOM 1370 C CA . ASP A 1 176 ? 16.287 -3.957 -21.349 1.00 90.94 176 ASP A CA 1
ATOM 1371 C C . ASP A 1 176 ? 15.916 -3.903 -19.860 1.00 90.94 176 ASP A C 1
ATOM 1373 O O . ASP A 1 176 ? 15.448 -4.891 -19.300 1.00 90.94 176 ASP A O 1
ATOM 1377 N N . LEU A 1 177 ? 16.086 -2.741 -19.221 1.00 91.81 177 LEU A N 1
ATOM 1378 C CA . LEU A 1 177 ? 15.759 -2.573 -17.803 1.00 91.81 177 LEU A CA 1
ATOM 1379 C C . LEU A 1 177 ? 14.250 -2.557 -17.571 1.00 91.81 177 LEU A C 1
ATOM 1381 O O . LEU A 1 177 ? 13.775 -3.185 -16.627 1.00 91.81 177 LEU A O 1
ATOM 1385 N N . HIS A 1 178 ? 13.500 -1.889 -18.450 1.00 94.62 178 HIS A N 1
ATOM 1386 C CA . HIS A 1 178 ? 12.044 -1.891 -18.388 1.00 94.62 178 HIS A CA 1
ATOM 1387 C C . HIS A 1 178 ? 11.488 -3.316 -18.479 1.00 94.62 178 HIS A C 1
ATOM 1389 O O . HIS A 1 178 ? 10.746 -3.739 -17.600 1.00 94.62 178 HIS A O 1
ATOM 1395 N N . ASP A 1 179 ? 11.876 -4.080 -19.502 1.00 93.31 179 ASP A N 1
ATOM 1396 C CA . ASP A 1 179 ? 11.324 -5.420 -19.747 1.00 93.31 17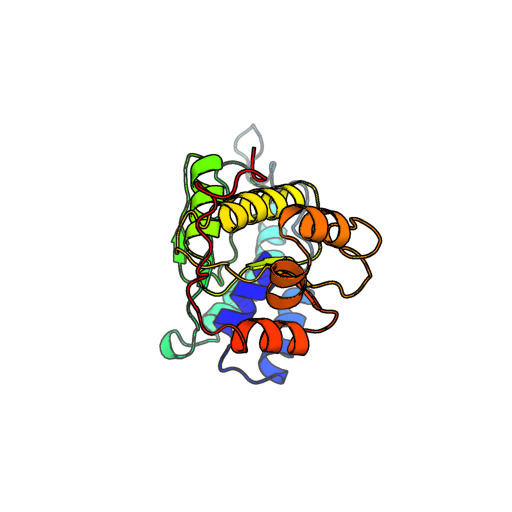9 ASP A CA 1
ATOM 1397 C C . ASP A 1 179 ? 11.735 -6.435 -18.672 1.00 93.31 179 ASP A C 1
ATOM 1399 O O . ASP A 1 179 ? 11.075 -7.461 -18.508 1.00 93.31 179 ASP A O 1
ATOM 1403 N N . ARG A 1 180 ? 12.806 -6.150 -17.921 1.00 92.06 180 ARG A N 1
ATOM 1404 C CA . ARG A 1 180 ? 13.282 -7.005 -16.832 1.00 92.06 180 ARG A CA 1
ATOM 1405 C C . ARG A 1 180 ? 12.666 -6.686 -15.473 1.00 92.06 180 ARG A C 1
ATOM 1407 O O . ARG A 1 180 ? 12.486 -7.618 -14.698 1.00 92.06 180 ARG A O 1
ATOM 1414 N N . TYR A 1 181 ? 12.404 -5.415 -15.169 1.00 93.88 181 TYR A N 1
ATOM 1415 C CA . TYR A 1 181 ? 12.085 -4.984 -13.801 1.00 93.88 181 TYR A CA 1
ATOM 1416 C C . TYR A 1 181 ? 10.799 -4.163 -13.658 1.00 93.88 181 TYR A C 1
ATOM 1418 O O . TYR A 1 181 ? 10.414 -3.841 -12.533 1.00 93.88 181 TYR A O 1
ATOM 1426 N N . VAL A 1 182 ? 10.138 -3.800 -14.758 1.00 97.00 182 VAL A N 1
ATOM 1427 C CA . VAL A 1 182 ? 8.848 -3.102 -14.737 1.00 97.00 182 VAL A CA 1
ATOM 1428 C C . VAL A 1 182 ? 7.765 -4.074 -15.189 1.00 97.00 182 VAL A C 1
ATOM 1430 O O . VAL A 1 182 ? 7.733 -4.501 -16.343 1.00 97.00 182 VAL A O 1
ATOM 1433 N N . HIS A 1 183 ? 6.862 -4.418 -14.277 1.00 97.69 183 HIS A N 1
ATOM 1434 C CA . HIS A 1 183 ? 5.841 -5.438 -14.504 1.00 97.69 183 HIS A CA 1
ATOM 1435 C C . HIS A 1 183 ? 4.445 -4.840 -14.372 1.00 97.69 183 HIS A C 1
ATOM 1437 O O . HIS A 1 183 ? 4.170 -4.128 -13.414 1.00 97.69 183 HIS A O 1
ATOM 1443 N N . PHE A 1 184 ? 3.554 -5.166 -15.305 1.00 98.06 184 PHE A N 1
ATOM 1444 C CA . PHE A 1 184 ? 2.124 -4.868 -15.218 1.00 98.06 184 PHE A CA 1
ATOM 1445 C C . PHE A 1 184 ? 1.390 -6.198 -15.069 1.00 98.06 184 PHE A C 1
ATOM 1447 O O . PHE A 1 184 ? 1.455 -7.039 -15.964 1.00 98.06 184 PHE A O 1
ATOM 1454 N N . CYS A 1 185 ? 0.762 -6.406 -13.918 1.00 98.00 185 CYS A N 1
ATOM 1455 C CA . CYS A 1 185 ? 0.191 -7.681 -13.499 1.00 98.00 185 CYS A CA 1
ATOM 1456 C C . CYS A 1 185 ? -1.315 -7.531 -13.291 1.00 98.00 185 CYS A C 1
ATOM 1458 O O . CYS A 1 185 ? -1.742 -6.660 -12.536 1.00 98.00 185 CYS A O 1
ATOM 1460 N N . ASP A 1 186 ? -2.120 -8.402 -13.890 1.00 96.06 186 ASP A N 1
ATOM 1461 C CA . ASP A 1 186 ? -3.580 -8.414 -13.723 1.00 96.06 186 ASP A CA 1
ATOM 1462 C C . ASP A 1 186 ? -4.045 -9.363 -12.601 1.00 96.06 186 ASP A C 1
ATOM 1464 O O . ASP A 1 186 ? -5.233 -9.413 -12.274 1.00 96.06 186 ASP A O 1
ATOM 1468 N N . SER A 1 187 ? -3.112 -10.083 -11.970 1.00 95.06 187 SER A N 1
ATOM 1469 C CA . SER A 1 187 ? -3.392 -11.033 -10.899 1.00 95.06 187 SER A CA 1
ATOM 1470 C C . SER A 1 187 ? -2.362 -10.986 -9.769 1.00 95.06 187 SER A C 1
ATOM 1472 O O . SER A 1 187 ? -1.222 -10.542 -9.926 1.00 95.06 187 SER A O 1
ATOM 1474 N N . THR A 1 188 ? -2.751 -11.491 -8.596 1.00 91.69 188 THR A N 1
ATOM 1475 C CA . THR A 1 188 ? -1.829 -11.649 -7.462 1.00 91.69 188 THR A CA 1
ATOM 1476 C C . THR A 1 188 ? -0.744 -12.688 -7.728 1.00 91.69 188 THR A C 1
ATOM 1478 O O . THR A 1 188 ? 0.351 -12.563 -7.184 1.00 91.69 188 THR A O 1
ATOM 1481 N N . ASP A 1 189 ? -1.025 -13.703 -8.546 1.00 94.81 189 ASP A N 1
ATOM 1482 C CA . ASP A 1 189 ? -0.053 -14.749 -8.870 1.00 94.81 189 ASP A CA 1
ATOM 1483 C C . ASP A 1 189 ? 1.081 -14.193 -9.737 1.00 94.81 189 ASP A C 1
ATOM 1485 O O . ASP A 1 189 ? 2.248 -14.481 -9.467 1.00 94.81 189 ASP A O 1
ATOM 1489 N N . ASP A 1 190 ? 0.764 -13.312 -10.689 1.00 95.56 190 ASP A N 1
ATOM 1490 C CA . ASP A 1 190 ? 1.770 -12.640 -11.519 1.00 95.56 190 ASP A CA 1
ATOM 1491 C C . ASP A 1 190 ? 2.619 -11.664 -10.703 1.00 95.56 190 ASP A C 1
ATOM 1493 O O . ASP A 1 190 ? 3.840 -11.623 -10.860 1.00 95.56 190 ASP A O 1
ATOM 1497 N N . VAL A 1 191 ? 1.998 -10.936 -9.765 1.00 95.44 191 VAL A N 1
ATOM 1498 C CA . VAL A 1 191 ? 2.733 -10.097 -8.803 1.00 95.44 191 VAL A CA 1
ATOM 1499 C C . VAL A 1 191 ? 3.727 -10.947 -8.006 1.00 95.44 191 VAL A C 1
ATOM 1501 O O . VAL A 1 191 ? 4.889 -10.572 -7.850 1.00 95.44 191 VAL A O 1
ATOM 1504 N N . LEU A 1 192 ? 3.296 -12.106 -7.500 1.00 93.81 192 LEU A N 1
ATOM 1505 C CA . LEU A 1 192 ? 4.166 -13.000 -6.733 1.00 93.81 192 LEU A CA 1
ATOM 1506 C C . LEU A 1 192 ? 5.286 -13.601 -7.584 1.00 93.81 192 LEU A C 1
ATOM 1508 O O . LEU A 1 192 ? 6.386 -13.783 -7.062 1.00 93.81 192 LEU A O 1
ATOM 1512 N N . ALA A 1 193 ? 5.021 -13.924 -8.850 1.00 94.12 193 ALA A N 1
ATOM 1513 C CA . ALA A 1 193 ? 6.040 -14.400 -9.778 1.00 94.12 193 ALA A CA 1
ATOM 1514 C C . ALA A 1 193 ? 7.118 -13.328 -9.993 1.00 94.12 193 ALA A C 1
ATOM 1516 O O . ALA A 1 193 ? 8.289 -13.588 -9.723 1.00 94.12 193 ALA A O 1
ATOM 1517 N N . ALA A 1 194 ? 6.715 -12.097 -10.326 1.00 93.31 194 ALA A N 1
ATOM 1518 C CA . ALA A 1 194 ? 7.631 -10.974 -10.534 1.00 93.31 194 ALA A CA 1
ATOM 1519 C C . ALA A 1 194 ? 8.537 -10.706 -9.317 1.00 93.31 194 ALA A C 1
ATOM 1521 O O . ALA A 1 194 ? 9.742 -10.508 -9.459 1.00 93.31 194 ALA A O 1
ATOM 1522 N N . LEU A 1 195 ? 7.978 -10.752 -8.102 1.00 92.81 195 LEU A N 1
ATOM 1523 C CA . LEU A 1 195 ? 8.749 -10.529 -6.873 1.00 92.81 195 LEU A CA 1
ATOM 1524 C C . LEU A 1 195 ? 9.680 -11.699 -6.513 1.00 92.81 195 LEU A C 1
ATOM 1526 O O . LEU A 1 195 ? 10.721 -11.480 -5.896 1.00 92.81 195 LEU A O 1
ATOM 1530 N N . ARG A 1 196 ? 9.311 -12.945 -6.837 1.00 91.06 196 ARG A N 1
ATOM 1531 C CA . ARG A 1 196 ? 10.124 -14.140 -6.529 1.00 91.06 196 ARG A CA 1
ATOM 1532 C C . ARG A 1 196 ? 11.272 -14.346 -7.503 1.00 91.06 196 ARG A C 1
ATOM 1534 O O . ARG A 1 196 ? 12.299 -14.887 -7.099 1.00 91.06 196 ARG A O 1
ATOM 1541 N N . ASP A 1 197 ? 11.081 -13.940 -8.752 1.00 85.50 197 ASP A N 1
ATOM 1542 C CA . ASP A 1 197 ? 12.093 -14.055 -9.800 1.00 85.50 197 ASP A CA 1
ATOM 1543 C C . ASP A 1 197 ? 13.209 -13.010 -9.641 1.00 85.50 197 ASP A C 1
ATOM 1545 O O . ASP A 1 197 ? 14.280 -13.144 -10.235 1.00 85.50 197 ASP A O 1
ATOM 1549 N N . PHE A 1 198 ? 12.998 -11.993 -8.799 1.00 86.94 198 PHE A N 1
ATOM 1550 C CA . PHE A 1 198 ? 14.021 -11.018 -8.460 1.00 86.94 198 PHE A CA 1
ATOM 1551 C C . PHE A 1 198 ? 15.120 -11.629 -7.578 1.00 86.94 198 PHE A C 1
ATOM 1553 O O . PHE A 1 198 ? 14.909 -11.972 -6.415 1.00 86.94 198 PHE A O 1
ATOM 1560 N N . ASP A 1 199 ? 16.328 -11.720 -8.131 1.00 79.19 199 ASP A N 1
ATOM 1561 C CA . ASP A 1 199 ? 17.499 -12.330 -7.494 1.00 79.19 199 ASP A CA 1
ATOM 1562 C C . ASP A 1 199 ? 18.395 -11.332 -6.735 1.00 79.19 199 ASP A C 1
ATOM 1564 O O . ASP A 1 199 ? 19.411 -11.727 -6.156 1.00 79.19 199 ASP A O 1
ATOM 1568 N N . GLY A 1 200 ? 18.036 -10.042 -6.721 1.00 73.75 200 GLY A N 1
ATOM 1569 C CA . GLY A 1 200 ? 18.847 -8.986 -6.109 1.00 73.75 200 GLY A CA 1
ATOM 1570 C C . GLY A 1 200 ? 20.160 -8.707 -6.847 1.00 73.75 200 GLY A C 1
ATOM 1571 O O . GLY A 1 200 ? 21.079 -8.132 -6.259 1.00 73.75 200 GLY A O 1
ATOM 1572 N N . GLY A 1 201 ? 20.288 -9.140 -8.106 1.00 66.81 201 GLY A N 1
ATOM 1573 C CA . GLY A 1 201 ? 21.501 -8.980 -8.900 1.00 66.81 201 GLY A CA 1
ATOM 1574 C C . GLY A 1 201 ? 21.906 -7.514 -9.079 1.00 66.81 201 GLY A C 1
ATOM 1575 O O . GLY A 1 201 ? 21.117 -6.681 -9.527 1.00 66.81 201 GLY A O 1
ATOM 1576 N N . ALA A 1 202 ? 23.164 -7.199 -8.752 1.00 63.81 202 ALA A N 1
ATOM 1577 C CA . ALA A 1 202 ? 23.754 -5.887 -9.007 1.00 63.81 202 ALA A CA 1
ATOM 1578 C C . ALA A 1 202 ? 23.724 -5.572 -10.507 1.00 63.81 202 ALA A C 1
ATOM 1580 O O . ALA A 1 202 ? 24.160 -6.376 -11.336 1.00 63.81 202 ALA A O 1
ATOM 1581 N N . ILE A 1 203 ? 23.249 -4.379 -10.857 1.00 64.94 203 ILE A N 1
ATOM 1582 C CA . ILE A 1 203 ? 23.266 -3.924 -12.243 1.00 64.94 203 ILE A CA 1
ATOM 1583 C C . ILE A 1 203 ? 24.640 -3.324 -12.509 1.00 64.94 203 ILE A C 1
ATOM 1585 O O . ILE A 1 203 ? 25.037 -2.352 -11.878 1.00 64.94 203 ILE A O 1
ATOM 1589 N N . GLY A 1 204 ? 25.378 -3.896 -13.461 1.00 55.31 204 GLY A N 1
ATOM 1590 C CA . GLY A 1 204 ? 26.711 -3.429 -13.862 1.00 55.31 204 GLY A CA 1
ATOM 1591 C C . GLY A 1 204 ? 26.718 -2.108 -14.644 1.00 55.31 204 GLY A C 1
ATOM 1592 O O . GLY A 1 204 ? 27.588 -1.925 -15.493 1.00 55.31 204 GLY A O 1
ATOM 1593 N N . ARG A 1 205 ? 25.741 -1.221 -14.417 1.00 57.66 205 ARG A N 1
ATOM 1594 C CA . ARG A 1 205 ? 25.613 0.085 -15.075 1.00 57.66 205 ARG A CA 1
ATOM 1595 C C . ARG A 1 205 ? 25.935 1.173 -14.057 1.00 57.66 205 ARG A C 1
ATOM 1597 O O . ARG A 1 205 ? 25.344 1.196 -12.984 1.00 57.66 205 ARG A O 1
ATOM 1604 N N . ASP A 1 206 ? 26.864 2.058 -14.403 1.00 53.53 206 ASP A N 1
ATOM 1605 C CA . ASP A 1 206 ? 27.185 3.244 -13.610 1.00 53.53 206 ASP A CA 1
ATOM 1606 C C . ASP A 1 206 ? 26.469 4.462 -14.227 1.00 53.53 206 ASP A C 1
ATOM 1608 O O . ASP A 1 206 ? 26.946 4.994 -15.237 1.00 53.53 206 ASP A O 1
ATOM 1612 N N . PRO A 1 207 ? 25.318 4.897 -13.674 1.00 53.59 207 PRO A N 1
ATOM 1613 C CA . PRO A 1 207 ? 24.517 5.987 -14.238 1.00 53.59 207 PRO A CA 1
ATOM 1614 C C . PRO A 1 207 ? 25.254 7.337 -14.250 1.00 53.59 207 PRO A C 1
ATOM 1616 O O . PRO A 1 207 ? 24.823 8.255 -14.945 1.00 53.59 207 PRO A O 1
ATOM 1619 N N . VAL A 1 208 ? 26.377 7.457 -13.527 1.00 48.97 208 VAL A N 1
ATOM 1620 C CA . VAL A 1 208 ? 27.211 8.669 -13.449 1.00 48.97 208 VAL A CA 1
ATOM 1621 C C . VAL A 1 208 ? 28.196 8.782 -14.625 1.00 48.97 208 VAL A C 1
ATOM 1623 O O . VAL A 1 208 ? 28.718 9.865 -14.886 1.00 48.97 208 VAL A O 1
ATOM 1626 N N . THR A 1 209 ? 28.459 7.694 -15.359 1.00 46.94 209 THR A N 1
ATOM 1627 C CA . THR A 1 209 ? 29.452 7.673 -16.460 1.00 46.94 209 THR A CA 1
ATOM 1628 C C . THR A 1 209 ? 28.853 7.491 -17.854 1.00 46.94 209 THR A C 1
ATOM 1630 O O . THR A 1 209 ? 29.589 7.544 -18.841 1.00 46.94 209 THR A O 1
ATOM 1633 N N . ASP A 1 210 ? 27.537 7.308 -17.945 1.00 50.19 210 ASP A N 1
ATOM 1634 C CA . ASP A 1 210 ? 26.812 7.161 -19.204 1.00 50.19 210 ASP A CA 1
ATOM 1635 C C . ASP A 1 210 ? 26.373 8.554 -19.711 1.00 50.19 210 ASP A C 1
ATOM 1637 O O . ASP A 1 210 ? 25.570 9.211 -19.055 1.00 50.19 210 ASP A O 1
ATOM 1641 N N . PRO A 1 211 ? 26.929 9.071 -20.822 1.00 46.50 211 PRO A N 1
ATOM 1642 C CA . PRO A 1 211 ? 26.713 10.452 -21.265 1.00 46.50 211 PRO A CA 1
ATOM 1643 C C . PRO A 1 211 ? 25.280 10.770 -21.725 1.00 46.50 211 PRO A C 1
ATOM 1645 O O . PRO A 1 211 ? 24.989 11.940 -21.967 1.00 46.50 211 PRO A O 1
ATOM 1648 N N . ASP A 1 212 ? 24.398 9.771 -21.816 1.00 51.22 212 ASP A N 1
ATOM 1649 C CA . ASP A 1 212 ? 22.984 9.928 -22.181 1.00 51.22 212 ASP A CA 1
ATOM 1650 C C . ASP A 1 212 ? 22.055 10.175 -20.965 1.00 51.22 212 ASP A C 1
ATOM 1652 O O . ASP A 1 212 ? 20.833 10.142 -21.108 1.00 51.22 212 ASP A O 1
ATOM 1656 N N . THR A 1 213 ? 22.598 10.415 -19.760 1.00 51.25 213 THR A N 1
ATOM 1657 C CA . THR A 1 213 ? 21.817 10.557 -18.507 1.00 51.25 213 THR A CA 1
ATOM 1658 C C . THR A 1 213 ? 21.648 11.992 -17.974 1.00 51.25 213 THR A C 1
ATOM 1660 O O . THR A 1 213 ? 21.193 12.173 -16.839 1.00 51.25 213 THR A O 1
ATOM 1663 N N . ALA A 1 214 ? 21.985 13.017 -18.771 1.00 40.84 214 ALA A N 1
ATOM 1664 C CA . ALA A 1 214 ? 21.902 14.442 -18.406 1.00 40.84 214 ALA A CA 1
ATOM 1665 C C . ALA A 1 214 ? 20.840 15.229 -19.192 1.00 40.84 214 ALA A C 1
ATOM 1667 O O . ALA A 1 214 ? 20.798 15.101 -20.436 1.00 40.84 214 ALA A O 1
#

Foldseek 3Di:
DVQQVVLLCQFCVVPDPVLVVVLCVLLVVLVDDDPPLVPCQPPVRDGDPVNVVSNCSNQVSLVVSNVPGDPVRGGAAEAEDEDPPPVDDHRPSHPYYDYDPDPVCSLVVVLLVQLLADEQEQDDDVSVVSVVVLLVCQLQVPRQLHRHAYEYQQQDCSCVNVVVCLVVSCVSPPDPCSVLRYYYDNDPVSVVVNSVPDPSDRDPDRSVPDPVND

Sequence (214 aa):
GAMEATHLGALLYRATPEDLDRALDDLGEHAEFPEEMDTVVARGGTVSEGLIARLHAWQAPAFRILAGVPDSRRGRSLAIPTWFYGHEPPTPFATHIAKYFSNPLREDGLLAIAHHGVVYAPGKAGTLQEVFQDAAQNYYLTFHSTFSPMVFLDTDGHWTERFPVGPLLRELFGADLHDRYVHFCDSTDDVLAALRDFDGGAIGRDPVTDPDTA